Protein AF-C5KDD6-F1 (afdb_monomer)

Foldseek 3Di:
DCPLLLLLLLVVLVCLLVVVQCQQFVPADPVFTADPVLSVVSNCCCVPQLVLNPPVCPCSSLLLNLLSVLLSVLVDPVSLCVQPNPDPDSLVSSLSCCVPPVVVSVSLVPDPPVSVLLSSLLSQQQADLVCLLVVVDDLVSCVSLLVSALCVHRNSSSSSLSSVVSSQQSPCSVVHSRHRHRCTNVNSVSSVLSVVLSSCSNPDDSVVSSLSSVVVVCVVVVHDDDDPVSSVVD

Secondary structure (DSSP, 8-state):
--HHHHHHHHHHHHHHHTT-HHHHHTTS-GGGPPPHHHHHHHHHHIIIII-TT-TT-TTHHHHHHHHHHHHHHHT-HHHHHHHSTT--SHHHHHHHHHHH-GGG-HHHHTS-HHHHHHHHHHHT----HHHHHTT-S-GGGHHHHHHHTGGG-HHHHHHHHHHHHHHHHTTTTTT-SSS-SS--HHHHHHHHHHHHHHHGGGTS-HHHHHHHHHHHHHHHHT----SGGGGGG-

Sequence (234 aa):
MSFRRTMGALLSVFWVCADRYDDFVRNQPPSNRLSRENWSHLQRWVRNVVKLTDPQEPDAVDAMLCFMSIHDLGKMKDFREELAPGYQDHDAGLSYILSRSPEVLPSYCRLPDKYQLLIETSLKVDFNFGQFLQAENLPANIKNVKSLLGNKGDVALAFYLFHIFADMAGIMGAKSLDGSMFMTETMFNNFKKGLTTLQLLTHETMNDTYDSFLKLRAKEQGLAFQTPTDRAII

Solvent-accessible surface area (backbone atoms only — not comparable to full-atom values): 12517 Å² total; per-residue (Å²): 138,55,67,44,24,50,50,21,14,51,50,42,50,50,28,58,75,67,69,34,58,66,57,36,39,65,56,28,58,83,94,44,35,54,44,73,65,60,48,53,51,52,50,49,45,39,44,76,46,42,29,42,71,31,86,92,33,78,59,40,49,56,48,50,51,40,48,59,52,52,56,57,49,27,63,36,63,68,59,26,53,74,67,26,66,89,46,83,52,36,45,61,20,37,51,47,27,58,74,74,52,37,79,85,38,59,73,56,68,72,45,58,68,72,51,48,51,47,49,57,46,49,48,67,41,71,63,62,68,70,42,46,74,68,66,72,50,56,60,72,46,50,48,42,48,29,68,63,18,18,76,71,32,67,44,51,38,34,43,50,52,48,50,52,50,24,52,50,24,2,65,41,13,76,82,40,71,63,25,28,56,47,50,21,32,68,48,44,55,54,49,48,52,51,49,62,32,58,62,37,36,56,81,44,52,63,64,60,29,47,50,53,46,50,46,55,52,18,59,75,72,72,45,76,74,87,52,84,73,39,66,81,80,107

Organism: Perkinsus marinus (strain ATCC 50983 / TXsc) (NCBI:txid423536)

Mean predicted aligned error: 4.25 Å

Structure (mmCIF, N/CA/C/O backbone):
data_AF-C5KDD6-F1
#
_entry.id   AF-C5KDD6-F1
#
loop_
_atom_site.group_PDB
_atom_site.id
_atom_site.type_symbol
_atom_site.label_atom_id
_atom_site.label_alt_id
_atom_site.label_comp_id
_atom_site.label_asym_id
_atom_site.label_entity_id
_atom_site.label_seq_id
_atom_site.pdbx_PDB_ins_code
_atom_site.Cartn_x
_atom_site.Cartn_y
_atom_site.Cartn_z
_atom_site.occupancy
_atom_site.B_iso_or_equiv
_atom_site.auth_seq_id
_atom_site.auth_comp_id
_atom_site.auth_asym_id
_atom_site.auth_atom_id
_atom_site.pdbx_PDB_model_num
ATOM 1 N N . MET A 1 1 ? 14.310 -15.857 3.801 1.00 50.72 1 MET A N 1
ATOM 2 C CA . MET A 1 1 ? 13.221 -15.557 4.764 1.00 50.72 1 MET A CA 1
ATOM 3 C C . MET A 1 1 ? 12.031 -14.804 4.132 1.00 50.72 1 MET A C 1
ATOM 5 O O . MET A 1 1 ? 11.010 -14.711 4.797 1.00 50.72 1 MET A O 1
ATOM 9 N N . SER A 1 2 ? 12.089 -14.318 2.874 1.00 73.69 2 SER A N 1
ATOM 10 C CA . SER A 1 2 ? 11.022 -13.476 2.278 1.00 73.69 2 SER A CA 1
ATOM 11 C C . SER A 1 2 ? 9.930 -14.216 1.484 1.00 73.69 2 SER A C 1
ATOM 13 O O . SER A 1 2 ? 8.785 -13.795 1.553 1.00 73.69 2 SER A O 1
ATOM 15 N N . PHE A 1 3 ? 10.214 -15.349 0.823 1.00 87.94 3 PHE A N 1
ATOM 16 C CA . PHE A 1 3 ? 9.277 -15.969 -0.140 1.00 87.94 3 PHE A CA 1
ATOM 17 C C . PHE A 1 3 ? 7.845 -16.191 0.377 1.00 87.94 3 PHE A C 1
ATOM 19 O O . PHE A 1 3 ? 6.875 -15.823 -0.281 1.00 87.94 3 PHE A O 1
ATOM 26 N N . ARG A 1 4 ? 7.681 -16.779 1.571 1.00 93.56 4 ARG A N 1
ATOM 27 C CA . ARG A 1 4 ? 6.338 -17.028 2.127 1.00 93.56 4 ARG A CA 1
ATOM 28 C C . ARG A 1 4 ? 5.604 -15.738 2.500 1.00 93.56 4 ARG A C 1
ATOM 30 O O . ARG A 1 4 ? 4.382 -15.709 2.433 1.00 93.56 4 ARG A O 1
ATOM 37 N N . ARG A 1 5 ? 6.324 -14.681 2.881 1.00 94.00 5 ARG A N 1
ATOM 38 C CA . ARG A 1 5 ? 5.724 -13.364 3.123 1.00 94.00 5 ARG A CA 1
ATOM 39 C C . ARG A 1 5 ? 5.215 -12.765 1.811 1.00 94.00 5 ARG A C 1
ATOM 41 O O . ARG A 1 5 ? 4.051 -12.380 1.760 1.00 94.00 5 ARG A O 1
ATOM 48 N N . THR A 1 6 ? 6.031 -12.796 0.756 1.00 94.75 6 THR A N 1
ATOM 49 C CA . THR A 1 6 ? 5.643 -12.364 -0.597 1.00 94.75 6 THR A CA 1
ATOM 50 C C . THR A 1 6 ? 4.413 -13.125 -1.081 1.00 94.75 6 THR A C 1
ATOM 52 O O . THR A 1 6 ? 3.431 -12.525 -1.503 1.00 94.75 6 THR A O 1
ATOM 55 N N . MET A 1 7 ? 4.409 -14.454 -0.935 1.00 96.69 7 MET A N 1
ATOM 56 C CA . MET A 1 7 ? 3.268 -15.290 -1.313 1.00 96.69 7 MET A CA 1
ATOM 57 C C . MET A 1 7 ? 2.000 -14.923 -0.532 1.00 96.69 7 MET A C 1
ATOM 59 O O . MET A 1 7 ? 0.926 -14.829 -1.117 1.00 96.69 7 MET A O 1
ATOM 63 N N . GLY A 1 8 ? 2.113 -14.671 0.776 1.00 97.44 8 GLY A N 1
ATOM 64 C CA . GLY A 1 8 ? 0.990 -14.208 1.593 1.00 97.44 8 GLY A CA 1
ATOM 65 C C . GLY A 1 8 ? 0.440 -12.855 1.132 1.00 97.44 8 GLY A C 1
ATOM 66 O O . GLY A 1 8 ? -0.775 -12.652 1.134 1.00 97.44 8 GLY A O 1
ATOM 67 N N . ALA A 1 9 ? 1.309 -11.946 0.690 1.00 97.56 9 ALA A N 1
ATOM 68 C CA . ALA A 1 9 ? 0.898 -10.660 0.145 1.00 97.56 9 ALA A CA 1
ATOM 69 C C . ALA A 1 9 ? 0.209 -10.811 -1.226 1.00 97.56 9 ALA A C 1
ATOM 71 O O . ALA A 1 9 ? -0.879 -10.272 -1.419 1.00 97.56 9 ALA A O 1
ATOM 72 N N . LEU A 1 10 ? 0.756 -11.628 -2.136 1.00 98.12 10 LEU A N 1
ATOM 73 C CA . LEU A 1 10 ? 0.134 -11.943 -3.433 1.00 98.12 10 LEU A CA 1
ATOM 74 C C . LEU A 1 10 ? -1.239 -12.617 -3.270 1.00 98.12 10 LEU A C 1
ATOM 76 O O . LEU A 1 10 ? -2.204 -12.235 -3.932 1.00 98.12 10 LEU A O 1
ATOM 80 N N . LEU A 1 11 ? -1.362 -13.573 -2.342 1.00 98.25 11 LEU A N 1
ATOM 81 C CA . LEU A 1 11 ? -2.646 -14.186 -1.989 1.00 98.25 11 LEU A CA 1
ATOM 82 C C . LEU A 1 11 ? -3.629 -13.158 -1.418 1.00 98.25 11 LEU A C 1
ATOM 84 O O . LEU A 1 11 ? -4.817 -13.217 -1.726 1.00 98.25 11 LEU A O 1
ATOM 88 N N . SER A 1 12 ? -3.143 -12.186 -0.642 1.00 98.38 12 SER A N 1
ATOM 89 C CA . SER A 1 12 ? -3.974 -11.097 -0.121 1.00 98.38 12 SER A CA 1
ATOM 90 C C . SER A 1 12 ? -4.526 -10.215 -1.241 1.00 98.38 12 SER A C 1
ATOM 92 O O . SER A 1 12 ? -5.712 -9.890 -1.210 1.00 98.38 12 SER A O 1
ATOM 94 N N . VAL A 1 13 ? -3.723 -9.898 -2.267 1.00 98.50 13 VAL A N 1
ATOM 95 C CA . VAL A 1 13 ? -4.214 -9.221 -3.482 1.00 98.50 13 VAL A CA 1
ATOM 96 C C . VAL A 1 13 ? -5.311 -10.057 -4.143 1.00 98.50 13 VAL A C 1
ATOM 98 O O . VAL A 1 13 ? -6.390 -9.538 -4.420 1.00 98.50 13 VAL A O 1
ATOM 101 N N . PHE A 1 14 ? -5.079 -11.360 -4.333 1.00 98.38 14 PHE A N 1
ATOM 102 C CA . PHE A 1 14 ? -6.062 -12.263 -4.935 1.00 98.38 14 PHE A CA 1
ATOM 103 C C . PHE A 1 14 ? -7.381 -12.309 -4.154 1.00 98.38 14 PHE A C 1
ATOM 105 O O . PHE A 1 14 ? -8.442 -12.098 -4.740 1.00 98.38 14 PHE A O 1
ATOM 112 N N . TRP A 1 15 ? -7.344 -12.554 -2.840 1.00 98.62 15 TRP A N 1
ATOM 113 C CA . TRP A 1 15 ? -8.559 -12.651 -2.029 1.00 98.62 15 TRP A CA 1
ATOM 114 C C . TRP A 1 15 ? -9.351 -11.348 -2.021 1.00 98.62 15 TRP A C 1
ATOM 116 O O . TRP A 1 15 ? -10.577 -11.382 -2.069 1.00 98.62 15 TRP A O 1
ATOM 126 N N . VAL A 1 16 ? -8.671 -10.200 -1.993 1.00 98.50 16 VAL A N 1
ATOM 127 C CA . VAL A 1 16 ? -9.338 -8.898 -2.042 1.00 98.50 16 VAL A CA 1
ATOM 128 C C . VAL A 1 16 ? -9.948 -8.646 -3.417 1.00 98.50 16 VAL A C 1
ATOM 130 O O . VAL A 1 16 ? -11.135 -8.340 -3.493 1.00 98.50 16 VAL A O 1
ATOM 133 N N . CYS A 1 17 ? -9.204 -8.828 -4.508 1.00 97.88 17 CYS A N 1
ATOM 134 C CA . CYS A 1 17 ? -9.729 -8.597 -5.856 1.00 97.88 17 CYS A CA 1
ATOM 135 C C . CYS A 1 17 ? -10.864 -9.565 -6.232 1.00 97.88 17 CYS A C 1
ATOM 137 O O . CYS A 1 17 ? -11.773 -9.181 -6.962 1.00 97.88 17 CYS A O 1
ATOM 139 N N . ALA A 1 18 ? -10.844 -10.795 -5.711 1.00 97.75 18 ALA A N 1
ATOM 140 C CA . ALA A 1 18 ? -11.881 -11.801 -5.941 1.00 97.75 18 ALA A CA 1
ATOM 141 C C . ALA A 1 18 ? -13.016 -11.785 -4.894 1.00 97.75 18 ALA A C 1
ATOM 143 O O . ALA A 1 18 ? -13.854 -12.683 -4.902 1.00 97.75 18 ALA A O 1
ATOM 144 N N . ASP A 1 19 ? -13.035 -10.804 -3.982 1.00 98.25 19 ASP A N 1
ATOM 145 C CA . ASP A 1 19 ? -14.036 -10.668 -2.909 1.00 98.25 19 ASP A CA 1
ATOM 146 C C . ASP A 1 19 ? -14.182 -11.928 -2.021 1.00 98.25 19 ASP A C 1
ATOM 148 O O . ASP A 1 19 ? -15.252 -12.275 -1.521 1.00 98.25 19 ASP A O 1
ATOM 152 N N . ARG A 1 20 ? -13.071 -12.644 -1.809 1.00 98.56 20 ARG A N 1
ATOM 153 C CA . ARG A 1 20 ? -13.001 -13.895 -1.041 1.00 98.56 20 ARG A CA 1
AT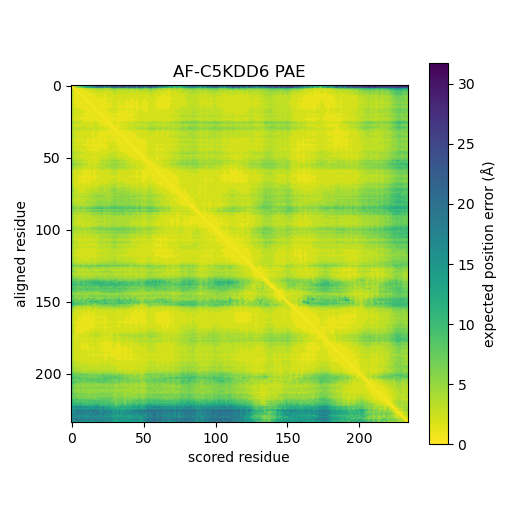OM 154 C C . ARG A 1 20 ? -12.757 -13.629 0.441 1.00 98.56 20 ARG A C 1
ATOM 156 O O . ARG A 1 20 ? -11.714 -13.983 0.991 1.00 98.56 20 ARG A O 1
ATOM 163 N N . TYR A 1 21 ? -13.738 -13.006 1.091 1.00 98.75 21 TYR A N 1
ATOM 164 C CA . TYR A 1 21 ? -13.680 -12.674 2.519 1.00 98.75 21 TYR A CA 1
ATOM 165 C C . TYR A 1 21 ? -13.347 -13.886 3.398 1.00 98.75 21 TYR A C 1
ATOM 167 O O . TYR A 1 21 ? -12.430 -13.813 4.213 1.00 98.75 21 TYR A O 1
ATOM 175 N N . ASP A 1 22 ? -14.067 -15.000 3.228 1.00 98.62 22 ASP A N 1
ATOM 176 C CA . ASP A 1 22 ? -13.926 -16.158 4.117 1.00 98.62 22 ASP A CA 1
ATOM 177 C C . ASP A 1 22 ? -12.516 -16.767 4.025 1.00 98.62 22 ASP A C 1
ATOM 179 O O . ASP A 1 22 ? -11.941 -17.134 5.048 1.00 98.62 22 ASP A O 1
ATOM 183 N N . ASP A 1 23 ? -11.906 -16.777 2.834 1.00 98.62 23 ASP A N 1
ATOM 184 C CA . ASP A 1 23 ? -10.520 -17.216 2.656 1.00 98.62 23 ASP A CA 1
ATOM 185 C C . ASP A 1 23 ? -9.512 -16.239 3.260 1.00 98.62 23 ASP A C 1
ATOM 187 O O . ASP A 1 23 ? -8.542 -16.673 3.878 1.00 98.62 23 ASP A O 1
ATOM 191 N N . PHE A 1 24 ? -9.752 -14.930 3.142 1.00 98.75 24 PHE A N 1
ATOM 192 C CA . PHE A 1 24 ? -8.886 -13.909 3.730 1.00 98.75 24 PHE A CA 1
ATOM 193 C C . PHE A 1 24 ? -8.813 -14.036 5.260 1.00 98.75 24 PHE A C 1
ATOM 195 O O . PHE A 1 24 ? -7.741 -13.878 5.845 1.00 98.75 24 PHE A O 1
ATOM 202 N N . VAL A 1 25 ? -9.935 -14.351 5.917 1.00 98.56 25 VAL A N 1
ATOM 203 C CA . VAL A 1 25 ? -10.051 -14.320 7.386 1.00 98.56 25 VAL A CA 1
ATOM 204 C C . VAL A 1 25 ? -9.958 -15.684 8.077 1.00 98.56 25 VAL A C 1
ATOM 206 O O . VAL A 1 25 ? -9.974 -15.736 9.310 1.00 98.56 25 VAL A O 1
ATOM 209 N N . ARG A 1 26 ? -9.887 -16.794 7.331 1.00 97.19 26 ARG A N 1
ATOM 210 C CA . ARG A 1 26 ? -10.078 -18.155 7.879 1.00 97.19 26 ARG A CA 1
ATOM 211 C C . ARG A 1 26 ? -9.171 -18.529 9.049 1.00 97.19 26 ARG A C 1
ATOM 213 O O . ARG A 1 26 ? -9.609 -19.256 9.935 1.00 97.19 26 ARG A O 1
ATOM 220 N N . ASN A 1 27 ? -7.953 -17.995 9.092 1.00 96.38 27 ASN A N 1
ATOM 221 C CA . ASN A 1 27 ? -6.982 -18.260 10.157 1.00 96.38 27 ASN A CA 1
ATOM 222 C C . ASN A 1 27 ? -6.755 -17.053 11.085 1.00 96.38 27 ASN A C 1
ATOM 224 O O . ASN A 1 27 ? -5.737 -16.952 11.770 1.00 96.38 27 ASN A O 1
ATOM 228 N N . GLN A 1 28 ? -7.695 -16.106 11.097 1.00 98.00 28 GLN A N 1
ATOM 229 C CA . GLN A 1 28 ? -7.728 -15.032 12.082 1.00 98.00 28 GLN A CA 1
ATOM 230 C C . GLN A 1 28 ? -8.495 -15.483 13.336 1.00 98.00 28 GLN A C 1
ATOM 232 O O . GLN A 1 28 ? -9.520 -16.174 13.218 1.00 98.00 28 GLN A O 1
ATOM 237 N N . PRO A 1 29 ? -8.054 -15.070 14.539 1.00 97.12 29 PRO A N 1
ATOM 238 C CA . PRO A 1 29 ? -8.745 -15.396 15.783 1.00 97.12 29 PRO A CA 1
ATOM 239 C C . PRO A 1 29 ? -10.181 -14.845 15.756 1.00 97.12 29 PRO A C 1
ATOM 241 O O . PRO A 1 29 ? -10.350 -13.664 15.455 1.00 97.12 29 PRO A O 1
ATOM 244 N N . PRO A 1 30 ? -11.218 -15.639 16.099 1.00 97.38 30 PRO A N 1
ATOM 245 C CA . PRO A 1 30 ? -12.614 -15.198 16.014 1.00 97.38 30 PRO A CA 1
ATOM 246 C C . PRO A 1 30 ? -12.914 -13.885 16.751 1.00 97.38 30 PRO A C 1
ATOM 248 O O . PRO A 1 30 ? -13.699 -13.083 16.261 1.00 97.38 30 PRO A O 1
ATOM 251 N N . SER A 1 31 ? -12.255 -13.639 17.888 1.00 97.62 31 SER A N 1
ATOM 252 C CA . SER A 1 31 ? -12.429 -12.431 18.707 1.00 97.62 31 SER A CA 1
ATOM 253 C C . SER A 1 31 ? -11.851 -11.148 18.098 1.00 97.62 31 SER A C 1
ATOM 255 O O . SER A 1 31 ? -12.190 -10.063 18.555 1.00 97.62 31 SER A O 1
ATOM 257 N N . ASN A 1 32 ? -10.976 -11.251 17.095 1.00 98.19 32 ASN A N 1
ATOM 258 C CA . ASN A 1 32 ? -10.342 -10.110 16.424 1.00 98.19 32 ASN A CA 1
ATOM 259 C C . ASN A 1 32 ? -10.373 -10.283 14.896 1.00 98.19 32 ASN A C 1
ATOM 261 O O . ASN A 1 32 ? -9.546 -9.737 14.170 1.00 98.19 32 ASN A O 1
ATOM 265 N N . ARG A 1 33 ? -11.288 -11.108 14.389 1.00 98.56 33 ARG A N 1
ATOM 266 C CA . ARG A 1 33 ? -11.429 -11.369 12.961 1.00 98.56 33 ARG A CA 1
ATOM 267 C C . ARG A 1 33 ? -11.924 -10.108 12.264 1.00 98.56 33 ARG A C 1
ATOM 269 O O . ARG A 1 33 ? -12.874 -9.500 12.749 1.00 98.56 33 ARG A O 1
ATOM 276 N N . LEU A 1 34 ? -11.314 -9.758 11.131 1.00 98.75 34 LEU A N 1
ATOM 277 C CA . LEU A 1 34 ? -11.763 -8.649 10.295 1.00 98.75 34 LEU A CA 1
ATOM 278 C C . LEU A 1 34 ? -13.258 -8.795 10.011 1.00 98.75 34 LEU A C 1
ATOM 280 O O . LEU A 1 34 ? -13.696 -9.830 9.523 1.00 98.75 34 LEU A O 1
ATOM 284 N N . SER A 1 35 ? -14.030 -7.770 10.334 1.00 98.62 35 SER A N 1
ATOM 285 C CA . SER A 1 35 ? -15.478 -7.762 10.185 1.00 98.62 35 SER A CA 1
ATOM 286 C C . SER A 1 35 ? -15.901 -7.635 8.719 1.00 98.62 35 SER A C 1
ATOM 288 O O . SER A 1 35 ? -15.197 -7.063 7.882 1.00 98.62 35 SER A O 1
ATOM 290 N N . ARG A 1 36 ? -17.115 -8.106 8.399 1.00 98.56 36 ARG A N 1
ATOM 291 C CA . ARG A 1 36 ? -17.714 -7.921 7.062 1.00 98.56 36 ARG A CA 1
ATOM 292 C C . ARG A 1 36 ? -17.931 -6.447 6.712 1.00 98.56 36 ARG A C 1
ATOM 294 O O . ARG A 1 36 ? -17.879 -6.085 5.538 1.00 98.56 36 ARG A O 1
ATOM 301 N N . GLU A 1 37 ? -18.154 -5.596 7.711 1.00 98.56 37 GLU A N 1
ATOM 302 C CA . GLU A 1 37 ? -18.275 -4.150 7.521 1.00 98.56 37 GLU A CA 1
ATOM 303 C C . GLU A 1 37 ? -16.953 -3.559 7.021 1.00 98.56 37 GLU A C 1
ATOM 305 O O . GLU A 1 37 ? -16.911 -2.932 5.960 1.00 98.56 37 GLU A O 1
ATOM 310 N N . ASN A 1 38 ? -15.852 -3.819 7.728 1.00 98.44 38 ASN A N 1
ATOM 311 C CA . ASN A 1 38 ? -14.541 -3.335 7.314 1.00 98.44 38 ASN A CA 1
ATOM 312 C C . ASN A 1 38 ? -14.048 -3.989 6.017 1.00 98.44 38 ASN A C 1
ATOM 314 O O . ASN A 1 38 ? -13.448 -3.305 5.186 1.00 98.44 38 ASN A O 1
ATOM 318 N N . TRP A 1 39 ? -14.398 -5.251 5.766 1.00 98.62 39 TRP A N 1
ATOM 319 C CA . TRP A 1 39 ? -14.206 -5.860 4.450 1.00 98.62 39 TRP A CA 1
ATOM 320 C C . TRP A 1 39 ? -14.955 -5.104 3.346 1.00 98.62 39 TRP A C 1
ATOM 322 O O . TRP A 1 39 ? -14.381 -4.787 2.309 1.00 98.62 39 TRP A O 1
ATOM 332 N N . SER A 1 40 ? -16.213 -4.726 3.578 1.00 98.50 40 SER A N 1
ATOM 333 C CA . SER A 1 40 ? -17.001 -3.944 2.615 1.00 98.50 40 SER A CA 1
ATOM 334 C C . SER A 1 40 ? -16.417 -2.543 2.387 1.00 98.50 40 SER A C 1
ATOM 336 O O . SER A 1 40 ? -16.520 -1.988 1.291 1.00 98.50 40 SER A O 1
ATOM 338 N N . HIS A 1 41 ? -15.786 -1.943 3.401 1.00 98.00 41 HIS A N 1
ATOM 339 C CA . HIS A 1 41 ? -14.999 -0.718 3.230 1.00 98.00 41 HIS A CA 1
ATOM 340 C C . HIS A 1 41 ? -13.769 -0.943 2.345 1.00 98.00 41 HIS A C 1
ATOM 342 O O . HIS A 1 41 ? -13.557 -0.164 1.416 1.00 98.00 41 HIS A O 1
ATOM 348 N N . LEU A 1 42 ? -13.001 -2.007 2.596 1.00 98.31 42 LEU A N 1
ATOM 349 C CA . LEU A 1 42 ? -11.846 -2.389 1.783 1.00 98.31 42 LEU A CA 1
ATOM 350 C C . LEU A 1 42 ? -12.248 -2.626 0.320 1.00 98.31 42 LEU A C 1
ATOM 352 O O . LEU A 1 42 ? -11.649 -2.039 -0.575 1.00 98.31 42 LEU A O 1
ATOM 356 N N . GLN A 1 43 ? -13.312 -3.395 0.077 1.00 98.25 43 GLN A N 1
ATOM 357 C CA . GLN A 1 43 ? -13.841 -3.657 -1.266 1.00 98.25 43 GLN A CA 1
ATOM 358 C C . GLN A 1 43 ? -14.204 -2.367 -2.006 1.00 98.25 43 GLN A C 1
ATOM 360 O O . GLN A 1 43 ? -13.819 -2.182 -3.161 1.00 98.25 43 GLN A O 1
ATOM 365 N N . ARG A 1 44 ? -14.910 -1.441 -1.341 1.00 97.50 44 ARG A N 1
ATOM 366 C CA . ARG A 1 44 ? -15.257 -0.141 -1.934 1.00 97.50 44 ARG A CA 1
ATOM 367 C C . ARG A 1 44 ? -14.022 0.690 -2.253 1.00 97.50 44 ARG A C 1
ATOM 369 O O . ARG A 1 44 ? -13.966 1.280 -3.325 1.00 97.50 44 ARG A O 1
ATOM 376 N N . TRP A 1 45 ? -13.045 0.739 -1.351 1.00 97.25 45 TRP A N 1
ATOM 377 C CA . TRP A 1 45 ? -11.806 1.477 -1.584 1.00 97.25 45 TRP A CA 1
ATOM 378 C C . TRP A 1 45 ? -11.029 0.911 -2.781 1.00 97.25 45 TRP A C 1
ATOM 380 O O . TRP A 1 45 ? -10.647 1.660 -3.680 1.00 97.25 45 TRP A O 1
ATOM 390 N N . VAL A 1 46 ? -10.887 -0.413 -2.853 1.00 97.12 46 VAL A N 1
ATOM 391 C CA . VAL A 1 46 ? -10.178 -1.104 -3.939 1.00 97.12 46 VAL A CA 1
ATOM 392 C C . VAL A 1 46 ? -10.862 -0.913 -5.291 1.00 97.12 46 VAL A C 1
ATOM 394 O O . VAL A 1 46 ? -10.188 -0.615 -6.275 1.00 97.12 46 VAL A O 1
ATOM 397 N N . ARG A 1 47 ? -12.192 -1.035 -5.344 1.00 95.69 47 ARG A N 1
ATOM 398 C CA . ARG A 1 47 ? -12.975 -0.848 -6.577 1.00 95.69 47 ARG A CA 1
ATOM 399 C C . ARG A 1 47 ? -12.999 0.609 -7.032 1.00 95.69 47 ARG A C 1
ATOM 401 O O . ARG A 1 47 ? -12.766 0.894 -8.200 1.00 95.69 47 ARG A O 1
ATOM 408 N N . ASN A 1 48 ? -13.275 1.535 -6.115 1.00 95.00 48 ASN A N 1
ATOM 409 C CA . ASN A 1 48 ? -13.636 2.904 -6.486 1.00 95.00 48 ASN A CA 1
ATOM 410 C C . ASN A 1 48 ? -12.449 3.867 -6.506 1.00 95.00 48 ASN A C 1
ATOM 412 O O . ASN A 1 48 ? -12.515 4.859 -7.226 1.00 95.00 48 ASN A O 1
ATOM 416 N N . VAL A 1 49 ? -11.392 3.592 -5.735 1.00 94.62 49 VAL A N 1
ATOM 417 C CA . VAL A 1 49 ? -10.248 4.505 -5.579 1.00 94.62 49 VAL A CA 1
ATOM 418 C C . VAL A 1 49 ? -8.969 3.893 -6.138 1.00 94.62 49 VAL A C 1
ATOM 420 O O . VAL A 1 49 ? -8.319 4.518 -6.966 1.00 94.62 49 VAL A O 1
ATOM 423 N N . VAL A 1 50 ? -8.623 2.663 -5.734 1.00 96.19 50 VAL A N 1
ATOM 424 C CA . VAL A 1 50 ? -7.417 1.981 -6.252 1.00 96.19 50 VAL A CA 1
ATOM 425 C C . VAL A 1 50 ? -7.615 1.528 -7.704 1.00 96.19 50 VAL A C 1
ATOM 427 O O . VAL A 1 50 ? -6.650 1.428 -8.453 1.00 96.19 50 VAL A O 1
ATOM 430 N N . LYS A 1 51 ? -8.869 1.272 -8.103 1.00 96.25 51 LYS A N 1
ATOM 431 C CA . LYS A 1 51 ? -9.275 0.834 -9.447 1.00 96.25 51 LYS A CA 1
ATOM 432 C C . LYS A 1 51 ? -8.751 -0.541 -9.871 1.00 96.25 51 LYS A C 1
ATOM 434 O O . LYS A 1 51 ? -8.753 -0.853 -11.053 1.00 96.25 51 LYS A O 1
ATOM 439 N N . LEU A 1 52 ? -8.379 -1.410 -8.923 1.00 95.56 52 LEU A N 1
ATOM 440 C CA . LEU A 1 52 ? -7.820 -2.732 -9.260 1.00 95.56 52 LEU A CA 1
ATOM 441 C C . LEU A 1 52 ? -8.792 -3.644 -10.008 1.00 95.56 52 LEU A C 1
ATOM 443 O O . LEU A 1 52 ? -8.366 -4.501 -10.762 1.00 95.56 52 LEU A O 1
ATOM 447 N N . THR A 1 53 ? -10.090 -3.500 -9.766 1.00 93.88 53 THR A N 1
ATOM 448 C CA . THR A 1 53 ? -11.139 -4.343 -10.366 1.00 93.88 53 THR A CA 1
ATOM 449 C C . THR A 1 53 ? -12.058 -3.534 -11.280 1.00 93.88 53 THR A C 1
ATOM 451 O O . THR A 1 53 ? -13.167 -3.967 -11.591 1.00 93.88 53 THR A O 1
ATOM 454 N N . ASP A 1 54 ? -11.612 -2.345 -11.693 1.00 94.69 54 ASP A N 1
ATOM 455 C CA . ASP A 1 54 ? -12.328 -1.516 -12.656 1.00 94.69 54 ASP A CA 1
ATOM 456 C C . ASP A 1 54 ? -12.153 -2.119 -14.065 1.00 94.69 54 ASP A C 1
ATOM 458 O O . ASP A 1 54 ? -11.017 -2.303 -14.503 1.00 94.69 54 ASP A O 1
ATOM 462 N N . PRO A 1 55 ? -13.235 -2.433 -14.803 1.00 92.94 55 PRO A N 1
ATOM 463 C CA . PRO A 1 55 ? -13.130 -2.979 -16.157 1.00 92.94 55 PRO A CA 1
ATOM 464 C C . PRO A 1 55 ? -12.393 -2.070 -17.151 1.00 92.94 55 PRO A C 1
ATOM 466 O O . PRO A 1 55 ? -11.938 -2.551 -18.186 1.00 92.94 55 PRO A O 1
ATOM 469 N N . GLN A 1 56 ? -12.287 -0.767 -16.864 1.00 94.06 56 GLN A N 1
ATOM 470 C CA . GLN A 1 56 ? -11.518 0.182 -17.678 1.00 94.06 56 GLN A CA 1
ATOM 471 C C . GLN A 1 56 ? -10.008 0.122 -17.398 1.00 94.06 56 GLN A C 1
ATOM 473 O O . GLN A 1 56 ? -9.217 0.690 -18.147 1.00 94.06 56 GLN A O 1
ATOM 478 N N . GLU A 1 57 ? -9.600 -0.593 -16.350 1.00 95.06 57 GLU A N 1
ATOM 479 C CA . GLU A 1 57 ? -8.222 -0.722 -15.880 1.00 95.06 57 GLU A CA 1
ATOM 480 C C . GLU A 1 57 ? -7.799 -2.211 -15.822 1.00 95.06 57 GLU A C 1
ATOM 482 O O . GLU A 1 57 ? -7.436 -2.717 -14.758 1.00 95.06 57 GLU A O 1
ATOM 487 N N . PRO A 1 58 ? -7.841 -2.951 -16.950 1.00 94.94 58 PRO A N 1
ATOM 488 C CA . PRO A 1 58 ? -7.669 -4.409 -16.959 1.00 94.94 58 PRO A CA 1
ATOM 489 C C . PRO A 1 58 ? -6.291 -4.882 -16.472 1.00 94.94 58 PRO A C 1
ATOM 491 O O . PRO A 1 58 ? -6.183 -5.982 -15.931 1.00 94.94 58 PRO A O 1
ATOM 494 N N . ASP A 1 59 ? -5.248 -4.058 -16.609 1.00 97.12 59 ASP A N 1
ATOM 495 C CA . ASP A 1 59 ? -3.889 -4.407 -16.180 1.00 97.12 59 ASP A CA 1
ATOM 496 C C . ASP A 1 59 ? -3.594 -4.014 -14.718 1.00 97.12 59 ASP A C 1
ATOM 498 O O . ASP A 1 59 ? -2.489 -4.241 -14.234 1.00 97.12 59 ASP A O 1
ATOM 502 N N . ALA A 1 60 ? -4.553 -3.442 -13.977 1.00 97.38 60 ALA A N 1
ATOM 503 C CA . ALA A 1 60 ? -4.309 -2.925 -12.627 1.00 97.38 60 ALA A CA 1
ATOM 504 C C . ALA A 1 60 ? -3.931 -4.017 -11.616 1.00 97.38 60 ALA A C 1
ATOM 506 O O . ALA A 1 60 ? -2.985 -3.850 -10.840 1.00 97.38 60 ALA A O 1
ATOM 507 N N . VAL A 1 61 ? -4.650 -5.148 -11.622 1.00 97.88 61 VAL A N 1
ATOM 508 C CA . VAL A 1 61 ? -4.314 -6.304 -10.767 1.00 97.88 61 VAL A CA 1
ATOM 509 C C . VAL A 1 61 ? -2.931 -6.828 -11.116 1.00 97.88 61 VAL A C 1
ATOM 511 O O . VAL A 1 61 ? -2.133 -7.122 -10.231 1.00 97.88 61 VAL A O 1
ATOM 514 N N . ASP A 1 62 ? -2.650 -6.931 -12.407 1.00 97.62 62 ASP A N 1
ATOM 515 C CA . ASP A 1 62 ? -1.400 -7.468 -12.907 1.00 97.62 62 ASP A CA 1
ATOM 516 C C . ASP A 1 62 ? -0.202 -6.576 -12.548 1.00 97.62 62 ASP A C 1
ATOM 518 O O . ASP A 1 62 ? 0.801 -7.055 -12.017 1.00 97.62 62 ASP A O 1
ATOM 522 N N . ALA A 1 63 ? -0.355 -5.261 -12.704 1.00 98.19 63 ALA A N 1
ATOM 523 C CA . ALA A 1 63 ? 0.601 -4.270 -12.237 1.00 98.19 63 ALA A CA 1
ATOM 524 C C . ALA A 1 63 ? 0.844 -4.369 -10.726 1.00 98.19 63 ALA A C 1
ATOM 526 O O . ALA A 1 63 ? 1.992 -4.311 -10.290 1.00 98.19 63 ALA A O 1
ATOM 527 N N . MET A 1 64 ? -0.208 -4.561 -9.922 1.00 98.44 64 MET A N 1
ATOM 528 C CA . MET A 1 64 ? -0.078 -4.731 -8.473 1.00 98.44 64 MET A CA 1
ATOM 529 C C . MET A 1 64 ? 0.672 -6.022 -8.116 1.00 98.44 64 MET A C 1
ATOM 531 O O . MET A 1 64 ? 1.602 -5.988 -7.315 1.00 98.44 64 MET A O 1
ATOM 535 N N . LEU A 1 65 ? 0.332 -7.158 -8.733 1.00 98.06 65 LEU A N 1
ATOM 536 C CA . LEU A 1 65 ? 1.035 -8.431 -8.516 1.00 98.06 65 LEU A CA 1
ATOM 537 C C . LEU A 1 65 ? 2.503 -8.356 -8.958 1.00 98.06 65 LEU A C 1
ATOM 539 O O . LEU A 1 65 ? 3.388 -8.873 -8.267 1.00 98.06 65 LEU A O 1
ATOM 543 N N . CYS A 1 66 ? 2.770 -7.689 -10.084 1.00 97.88 66 CYS A N 1
ATOM 544 C CA . CYS A 1 66 ? 4.122 -7.415 -10.549 1.00 97.88 66 CYS A CA 1
ATOM 545 C C . CYS A 1 66 ? 4.877 -6.567 -9.525 1.00 97.88 66 CYS A C 1
ATOM 547 O O . CYS A 1 66 ? 5.968 -6.959 -9.118 1.00 97.88 66 CYS A O 1
ATOM 549 N N . PHE A 1 67 ? 4.285 -5.461 -9.062 1.00 97.81 67 PHE A N 1
ATOM 550 C CA . PHE A 1 67 ? 4.904 -4.565 -8.089 1.00 97.81 67 PHE A CA 1
ATOM 551 C C . PHE A 1 67 ? 5.274 -5.296 -6.795 1.00 97.81 67 PHE A C 1
ATOM 553 O O . PHE A 1 67 ? 6.434 -5.259 -6.390 1.00 97.81 67 PHE A O 1
ATOM 560 N N . MET A 1 68 ? 4.330 -6.047 -6.216 1.00 96.56 68 MET A N 1
ATOM 561 C CA . MET A 1 68 ? 4.565 -6.874 -5.026 1.00 96.56 68 MET A CA 1
ATOM 562 C C . MET A 1 68 ? 5.753 -7.830 -5.210 1.00 96.56 68 MET A C 1
ATOM 564 O O . MET A 1 68 ? 6.586 -7.986 -4.319 1.00 96.56 68 MET A O 1
ATOM 568 N N . SER A 1 69 ? 5.838 -8.474 -6.378 1.00 95.44 69 SER A N 1
ATOM 569 C CA . SER A 1 69 ? 6.867 -9.478 -6.660 1.00 95.44 69 SER A CA 1
ATOM 570 C C . SER A 1 69 ? 8.253 -8.855 -6.834 1.00 95.44 69 SER A C 1
ATOM 572 O O . SER A 1 69 ? 9.221 -9.334 -6.242 1.00 95.44 69 SER A O 1
ATOM 574 N N . ILE A 1 70 ? 8.364 -7.788 -7.631 1.00 95.31 70 ILE A N 1
ATOM 575 C CA . ILE A 1 70 ? 9.662 -7.162 -7.925 1.00 95.31 70 ILE A CA 1
ATOM 576 C C . ILE A 1 70 ? 10.194 -6.354 -6.738 1.00 95.31 70 ILE A C 1
ATOM 578 O O . ILE A 1 70 ? 11.403 -6.337 -6.524 1.00 95.31 70 ILE A O 1
ATOM 582 N N . HIS A 1 71 ? 9.317 -5.746 -5.930 1.00 94.56 71 HIS A N 1
ATOM 583 C CA . HIS A 1 71 ? 9.702 -5.045 -4.703 1.00 94.56 71 HIS A CA 1
ATOM 584 C C . HIS A 1 71 ? 10.399 -5.992 -3.714 1.00 94.56 71 HIS A C 1
ATOM 586 O O . HIS A 1 71 ? 11.480 -5.692 -3.205 1.00 94.56 71 HIS A O 1
ATOM 592 N N . ASP A 1 72 ? 9.851 -7.194 -3.509 1.00 92.31 72 ASP A N 1
ATOM 593 C CA . ASP A 1 72 ? 10.482 -8.203 -2.655 1.00 92.31 72 ASP A CA 1
ATOM 594 C C . ASP A 1 72 ? 11.729 -8.845 -3.285 1.00 92.31 72 ASP A C 1
ATOM 596 O O . ASP A 1 72 ? 12.657 -9.210 -2.558 1.00 92.31 72 ASP A O 1
ATOM 600 N N . LEU A 1 73 ? 11.797 -8.942 -4.617 1.00 91.88 73 LEU A N 1
ATOM 601 C CA . LEU A 1 73 ? 13.016 -9.341 -5.327 1.00 91.88 73 LEU A CA 1
ATOM 602 C C . LEU A 1 73 ? 14.144 -8.321 -5.108 1.00 91.88 73 LEU A C 1
ATOM 604 O O . LEU A 1 73 ? 15.272 -8.716 -4.823 1.00 91.88 73 LEU A O 1
ATOM 608 N N . GLY A 1 74 ? 13.834 -7.021 -5.112 1.00 92.06 74 GLY A N 1
ATOM 609 C CA . GLY A 1 74 ? 14.772 -5.950 -4.760 1.00 92.06 74 GLY A CA 1
ATOM 610 C C . GLY A 1 74 ? 15.365 -6.094 -3.354 1.00 92.06 74 GLY A C 1
ATOM 611 O O . GLY A 1 74 ? 16.488 -5.667 -3.102 1.00 92.06 74 GLY A O 1
ATOM 612 N N . LYS A 1 75 ? 14.687 -6.775 -2.422 1.00 91.44 75 LYS A N 1
ATOM 613 C CA . LYS A 1 75 ? 15.234 -7.054 -1.080 1.00 91.44 75 LYS A CA 1
ATOM 614 C C . LYS A 1 75 ? 16.297 -8.157 -1.090 1.00 91.44 75 LYS A C 1
ATOM 616 O O . LYS A 1 75 ? 17.078 -8.245 -0.138 1.00 91.44 75 LYS A O 1
ATOM 621 N N . MET A 1 76 ? 16.365 -8.987 -2.134 1.00 92.06 76 MET A N 1
ATOM 622 C CA . MET A 1 76 ? 17.378 -10.036 -2.260 1.00 92.06 76 MET A CA 1
ATOM 623 C C . MET A 1 76 ? 18.755 -9.413 -2.487 1.00 92.06 76 MET A C 1
ATOM 625 O O . MET A 1 76 ? 18.982 -8.693 -3.455 1.00 92.06 76 MET A O 1
ATOM 629 N N . LYS A 1 77 ? 19.676 -9.691 -1.560 1.00 91.81 77 LYS A N 1
ATOM 630 C CA . LYS A 1 77 ? 21.029 -9.132 -1.578 1.00 91.81 77 LYS A CA 1
ATOM 631 C C . LYS A 1 77 ? 21.773 -9.513 -2.860 1.00 91.81 77 LYS A C 1
ATOM 633 O O . LYS A 1 77 ? 22.232 -8.617 -3.550 1.00 91.81 77 LYS A O 1
ATOM 638 N N . ASP A 1 78 ? 21.805 -10.800 -3.197 1.00 92.94 78 ASP A N 1
ATOM 639 C CA . ASP A 1 78 ? 22.540 -11.307 -4.364 1.00 92.94 78 ASP A CA 1
ATOM 640 C C . ASP A 1 78 ? 22.034 -10.675 -5.673 1.00 92.94 78 ASP A C 1
ATOM 642 O O . ASP A 1 78 ? 22.827 -10.225 -6.491 1.00 92.94 78 ASP A O 1
ATOM 646 N N . PHE A 1 79 ? 20.709 -10.532 -5.816 1.00 93.31 79 PHE A N 1
ATOM 647 C CA . PHE A 1 79 ? 20.084 -9.861 -6.962 1.00 93.31 79 PHE A CA 1
ATOM 648 C C . PHE A 1 79 ? 20.542 -8.400 -7.099 1.00 93.31 79 PHE A C 1
ATOM 650 O O . PHE A 1 79 ? 20.871 -7.941 -8.192 1.00 93.31 79 PHE A O 1
ATOM 657 N N . ARG A 1 80 ? 20.604 -7.662 -5.983 1.00 94.31 80 ARG A N 1
ATOM 658 C CA . ARG A 1 80 ? 21.109 -6.283 -5.981 1.00 94.31 80 ARG A CA 1
ATOM 659 C C . ARG A 1 80 ? 22.611 -6.200 -6.196 1.00 94.31 80 ARG A C 1
ATOM 661 O O . ARG A 1 80 ? 23.052 -5.292 -6.883 1.00 94.31 80 ARG A O 1
ATOM 668 N N . GLU A 1 81 ? 23.401 -7.097 -5.621 1.00 94.38 81 GLU A N 1
ATOM 669 C CA . GLU A 1 81 ? 24.855 -7.085 -5.812 1.00 94.38 81 GLU A CA 1
ATOM 670 C C . GLU A 1 81 ? 25.237 -7.352 -7.271 1.00 94.38 81 GLU A C 1
ATOM 672 O O . GLU A 1 81 ? 26.187 -6.746 -7.762 1.00 94.38 81 GLU A O 1
ATOM 677 N N . GLU A 1 82 ? 24.471 -8.189 -7.974 1.00 95.62 82 GLU A N 1
ATOM 678 C CA . GLU A 1 82 ? 24.681 -8.480 -9.392 1.00 95.62 82 GLU A CA 1
ATOM 679 C C . GLU A 1 82 ? 24.270 -7.313 -10.308 1.00 95.62 82 GLU A C 1
ATOM 681 O O . GLU A 1 82 ? 25.017 -6.953 -11.217 1.00 95.62 82 GLU A O 1
ATOM 686 N N . LEU A 1 83 ? 23.105 -6.697 -10.070 1.00 96.06 83 LEU A N 1
ATOM 687 C CA . LEU A 1 83 ? 22.490 -5.756 -11.023 1.00 96.06 83 LEU A CA 1
ATOM 688 C C . LEU A 1 83 ? 22.544 -4.277 -10.603 1.00 96.06 83 LEU A C 1
ATOM 690 O O . LEU A 1 83 ? 22.401 -3.385 -11.438 1.00 96.06 83 LEU A O 1
ATOM 694 N N . ALA A 1 84 ? 22.751 -3.997 -9.319 1.00 95.62 84 ALA A N 1
ATOM 695 C CA . ALA A 1 84 ? 22.875 -2.657 -8.742 1.00 95.62 84 ALA A CA 1
ATOM 696 C C . ALA A 1 84 ? 23.987 -2.613 -7.672 1.00 95.62 84 ALA A C 1
ATOM 698 O O . ALA A 1 84 ? 23.727 -2.271 -6.509 1.00 95.62 84 ALA A O 1
ATOM 699 N N . PRO A 1 85 ? 25.239 -2.967 -8.025 1.00 94.19 85 PRO A N 1
ATOM 700 C CA . PRO A 1 85 ? 26.328 -3.040 -7.059 1.00 94.19 85 PRO A CA 1
ATOM 701 C C . PRO A 1 85 ? 26.522 -1.700 -6.335 1.00 94.19 85 PRO A C 1
ATOM 703 O O . PRO A 1 85 ? 26.557 -0.634 -6.949 1.00 94.19 85 PRO A O 1
ATOM 706 N N . GLY A 1 86 ? 26.649 -1.758 -5.007 1.00 91.50 86 GLY A N 1
ATOM 707 C CA . GLY A 1 86 ? 26.820 -0.583 -4.142 1.00 91.50 86 GLY A CA 1
ATOM 708 C C . GLY A 1 86 ? 25.523 -0.001 -3.565 1.00 91.50 86 GLY A C 1
ATOM 709 O O . GLY A 1 86 ? 25.592 0.754 -2.594 1.00 91.50 86 GLY A O 1
ATOM 710 N N . TYR A 1 87 ? 24.346 -0.391 -4.066 1.00 92.75 87 TYR A N 1
ATOM 711 C CA . TYR A 1 87 ? 23.062 0.058 -3.519 1.00 92.75 87 TYR A CA 1
ATOM 712 C C . TYR A 1 87 ? 22.650 -0.770 -2.295 1.00 92.75 87 TYR A C 1
ATOM 714 O O . TYR A 1 87 ? 22.182 -1.904 -2.407 1.00 92.75 87 TYR A O 1
ATOM 722 N N . GLN A 1 88 ? 22.815 -0.187 -1.102 1.00 88.44 88 GLN A N 1
ATOM 723 C CA . GLN A 1 88 ? 22.427 -0.821 0.166 1.00 88.44 88 GLN A CA 1
ATOM 724 C C . GLN A 1 88 ? 20.928 -0.722 0.446 1.00 88.44 88 GLN A C 1
ATOM 726 O O . GLN A 1 88 ? 20.348 -1.676 0.971 1.00 88.44 88 GLN A O 1
ATOM 731 N N . ASP A 1 89 ? 20.308 0.395 0.066 1.00 91.62 89 ASP A N 1
ATOM 732 C CA . ASP A 1 89 ? 18.861 0.539 0.117 1.00 91.62 89 ASP A CA 1
ATOM 733 C C . ASP A 1 89 ? 18.200 -0.248 -1.023 1.00 91.62 89 ASP A C 1
ATOM 735 O O . ASP A 1 89 ? 18.651 -0.226 -2.171 1.00 91.62 89 ASP A O 1
ATOM 739 N N . HIS A 1 90 ? 17.159 -0.998 -0.675 1.00 92.19 90 HIS A N 1
ATOM 740 C CA . HIS A 1 90 ? 16.518 -1.931 -1.592 1.00 92.19 90 HIS A CA 1
ATOM 741 C C . HIS A 1 90 ? 15.639 -1.228 -2.625 1.00 92.19 90 HIS A C 1
ATOM 743 O O . HIS A 1 90 ? 15.660 -1.632 -3.787 1.00 92.19 90 HIS A O 1
ATOM 749 N N . ASP A 1 91 ? 14.948 -0.157 -2.237 1.00 93.56 91 ASP A N 1
ATOM 750 C CA . ASP A 1 91 ? 14.103 0.615 -3.145 1.00 93.56 91 ASP A CA 1
ATOM 751 C C . ASP A 1 91 ? 14.953 1.408 -4.140 1.00 93.56 91 ASP A C 1
ATOM 753 O O . ASP A 1 91 ? 14.702 1.365 -5.347 1.00 93.56 91 ASP A O 1
ATOM 757 N N . ALA A 1 92 ? 16.032 2.040 -3.671 1.00 93.62 92 ALA A N 1
ATOM 758 C CA . ALA A 1 92 ? 17.005 2.704 -4.533 1.00 93.62 92 ALA A CA 1
ATOM 759 C C . ALA A 1 92 ? 17.688 1.717 -5.495 1.00 93.62 92 ALA A C 1
ATOM 761 O O . ALA A 1 92 ? 17.833 2.013 -6.683 1.00 93.62 92 ALA A O 1
ATOM 762 N N . GLY A 1 93 ? 18.075 0.533 -5.006 1.00 95.38 93 GLY A N 1
ATOM 763 C CA . GLY A 1 93 ? 18.662 -0.521 -5.833 1.00 95.38 93 GLY A CA 1
ATOM 764 C C . GLY A 1 93 ? 17.694 -1.026 -6.902 1.00 95.38 93 GLY A C 1
ATOM 765 O O . GLY A 1 93 ? 18.055 -1.095 -8.074 1.00 95.38 93 GLY A O 1
ATOM 766 N N . LEU A 1 94 ? 16.442 -1.309 -6.538 1.00 96.12 94 LEU A N 1
ATOM 767 C CA . LEU A 1 94 ? 15.426 -1.719 -7.504 1.00 96.12 94 LEU A CA 1
ATOM 768 C C . LEU A 1 94 ? 15.116 -0.604 -8.510 1.00 96.12 94 LEU A C 1
ATOM 770 O O . LEU A 1 94 ? 15.051 -0.874 -9.706 1.00 96.12 94 LEU A O 1
ATOM 774 N N . SER A 1 95 ? 14.996 0.650 -8.064 1.00 95.88 95 SER A N 1
ATOM 775 C CA . SER A 1 95 ? 14.812 1.794 -8.963 1.00 95.88 95 SER A CA 1
ATOM 776 C C . SER A 1 95 ? 15.973 1.934 -9.953 1.00 95.88 95 SER A C 1
ATOM 778 O O . SER A 1 95 ? 15.735 2.300 -11.104 1.00 95.88 95 SER A O 1
ATOM 780 N N . TYR A 1 96 ? 17.210 1.641 -9.539 1.00 96.25 96 TYR A N 1
ATOM 781 C CA . TYR A 1 96 ? 18.358 1.609 -10.444 1.00 96.25 96 TYR A CA 1
ATOM 782 C C . TYR A 1 96 ? 18.207 0.500 -11.494 1.00 96.25 96 TYR A C 1
ATOM 784 O O . TYR A 1 96 ? 18.356 0.774 -12.686 1.00 96.25 96 TYR A O 1
ATOM 792 N N . ILE A 1 97 ? 17.830 -0.715 -11.081 1.00 96.88 97 ILE A N 1
ATOM 793 C CA . ILE A 1 97 ? 17.638 -1.868 -11.979 1.00 96.88 97 ILE A CA 1
ATOM 794 C C . ILE A 1 97 ? 16.555 -1.577 -13.019 1.00 96.88 97 ILE A C 1
ATOM 796 O O . ILE A 1 97 ? 16.805 -1.757 -14.207 1.00 96.88 97 ILE A O 1
ATOM 800 N N . LEU A 1 98 ? 15.397 -1.049 -12.604 1.00 96.38 98 LEU A N 1
ATOM 801 C CA . LEU A 1 98 ? 14.316 -0.675 -13.527 1.00 96.38 98 LEU A CA 1
ATOM 802 C C . LEU A 1 98 ? 14.766 0.367 -14.560 1.00 96.38 98 LEU A C 1
ATOM 804 O O . LEU A 1 98 ? 14.330 0.329 -15.705 1.00 96.38 98 LEU A O 1
ATOM 808 N N . SER A 1 99 ? 15.669 1.272 -14.177 1.00 94.81 99 SER A N 1
ATOM 809 C CA . SER A 1 99 ? 16.178 2.308 -15.080 1.00 94.81 99 SER A CA 1
ATOM 810 C C . SER A 1 99 ? 17.266 1.820 -16.043 1.00 94.81 99 SER A C 1
ATOM 812 O O . SER A 1 99 ? 17.432 2.394 -17.120 1.00 94.81 99 SER A O 1
ATOM 814 N N . ARG A 1 100 ? 18.047 0.804 -15.652 1.00 95.75 100 ARG A N 1
ATOM 815 C CA . ARG A 1 100 ? 19.290 0.429 -16.345 1.00 95.75 100 ARG A CA 1
ATOM 816 C C . ARG A 1 100 ? 19.219 -0.906 -17.069 1.00 95.75 100 ARG A C 1
ATOM 818 O O . ARG A 1 100 ? 19.832 -1.027 -18.128 1.00 95.75 100 ARG A O 1
ATOM 825 N N . SER A 1 101 ? 18.500 -1.861 -16.493 1.00 95.25 101 SER A N 1
ATOM 826 C CA . SER A 1 101 ? 18.375 -3.231 -16.986 1.00 95.25 101 SER A CA 1
ATOM 827 C C . SER A 1 101 ? 16.949 -3.765 -16.786 1.00 95.25 101 SER A C 1
ATOM 829 O O . SER A 1 101 ? 16.778 -4.821 -16.173 1.00 95.25 101 SER A O 1
ATOM 831 N N . PRO A 1 102 ? 15.894 -3.050 -17.232 1.00 95.31 102 PRO A N 1
ATOM 832 C CA . PRO A 1 102 ? 14.517 -3.493 -17.020 1.00 95.31 102 PRO A CA 1
ATOM 833 C C . PRO A 1 102 ? 14.232 -4.870 -17.640 1.00 95.31 102 PRO A C 1
ATOM 835 O O . PRO A 1 102 ? 13.384 -5.596 -17.130 1.00 95.31 102 PRO A O 1
ATOM 838 N N . GLU A 1 103 ? 14.964 -5.273 -18.684 1.00 95.94 103 GLU A N 1
ATOM 839 C CA . GLU A 1 103 ? 14.813 -6.546 -19.397 1.00 95.94 103 GLU A CA 1
ATOM 840 C C . GLU A 1 103 ? 14.979 -7.793 -18.517 1.00 95.94 103 GLU A C 1
ATOM 842 O O . GLU A 1 103 ? 14.448 -8.854 -18.850 1.00 95.94 103 GLU A O 1
ATOM 847 N N . VAL A 1 104 ? 15.657 -7.673 -17.369 1.00 95.62 104 VAL A N 1
ATOM 848 C CA . VAL A 1 104 ? 15.772 -8.756 -16.374 1.00 95.62 104 VAL A CA 1
ATOM 849 C C . VAL A 1 104 ? 14.460 -8.990 -15.610 1.00 95.62 104 VAL A C 1
ATOM 851 O O . VAL A 1 104 ? 14.307 -9.992 -14.912 1.00 95.62 104 VAL A O 1
ATOM 854 N N . LEU A 1 105 ? 13.493 -8.080 -15.758 1.00 96.44 105 LEU A N 1
ATOM 855 C CA . LEU A 1 105 ? 12.170 -8.093 -15.141 1.00 96.44 105 LEU A CA 1
ATOM 856 C C . LEU A 1 105 ? 11.085 -8.073 -16.236 1.00 96.44 105 LEU A C 1
ATOM 858 O O . LEU A 1 105 ? 10.339 -7.100 -16.363 1.00 96.44 105 LEU A O 1
ATOM 862 N N . PRO A 1 106 ? 10.917 -9.155 -17.018 1.00 96.19 106 PRO A N 1
ATOM 863 C CA . PRO A 1 106 ? 9.993 -9.176 -18.157 1.00 96.19 106 PRO A CA 1
ATOM 864 C C . PRO A 1 106 ? 8.533 -8.896 -17.764 1.00 96.19 106 PRO A C 1
ATOM 866 O O . PRO A 1 106 ? 7.785 -8.301 -18.540 1.00 96.19 106 PRO A O 1
ATOM 869 N N . SER A 1 107 ? 8.126 -9.271 -16.544 1.00 96.31 107 SER A N 1
ATOM 870 C CA . SER A 1 107 ? 6.799 -8.943 -16.006 1.00 96.31 107 SER A CA 1
ATOM 871 C C . SER A 1 107 ? 6.575 -7.445 -15.817 1.00 96.31 107 SER A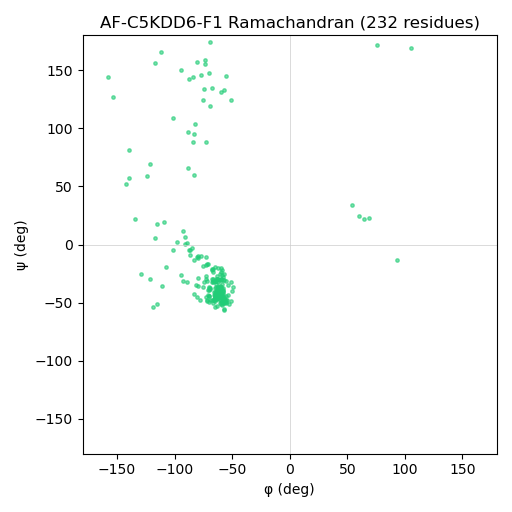 C 1
ATOM 873 O O . SER A 1 107 ? 5.437 -7.012 -15.933 1.00 96.31 107 SER A O 1
ATOM 875 N N . TYR A 1 108 ? 7.631 -6.672 -15.555 1.00 97.75 108 TYR A N 1
ATOM 876 C CA . TYR A 1 108 ? 7.575 -5.215 -15.482 1.00 97.75 108 TYR A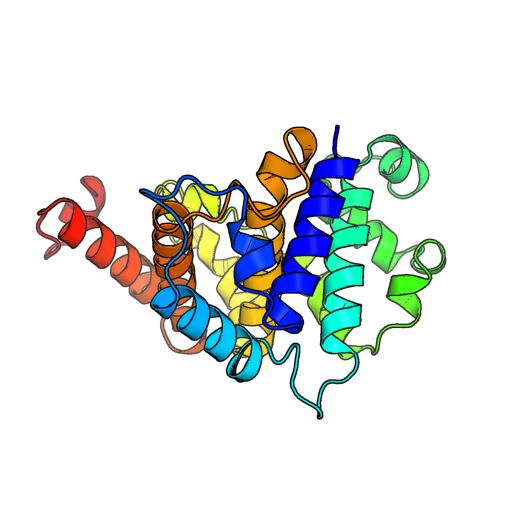 CA 1
ATOM 877 C C . TYR A 1 108 ? 7.550 -4.600 -16.884 1.00 97.75 108 TYR A C 1
ATOM 879 O O . TYR A 1 108 ? 6.680 -3.785 -17.173 1.00 97.75 108 TYR A O 1
ATOM 887 N N . CYS A 1 109 ? 8.439 -5.048 -17.781 1.00 97.44 109 CYS A N 1
ATOM 888 C CA . CYS A 1 109 ? 8.540 -4.513 -19.145 1.00 97.44 109 CYS A CA 1
ATOM 889 C C . CYS A 1 109 ? 7.248 -4.620 -19.958 1.00 97.44 109 CYS A C 1
ATOM 891 O O . CYS A 1 109 ? 7.013 -3.804 -20.843 1.00 97.44 109 CYS A O 1
ATOM 893 N N . ARG A 1 110 ? 6.427 -5.643 -19.698 1.00 97.06 110 ARG A N 1
ATOM 894 C CA . ARG A 1 110 ? 5.151 -5.832 -20.403 1.00 97.06 110 ARG A CA 1
ATOM 895 C C . ARG A 1 110 ? 4.018 -4.945 -19.884 1.00 97.06 110 ARG A C 1
ATOM 897 O O . ARG A 1 110 ? 2.960 -4.926 -20.504 1.00 97.06 110 ARG A O 1
ATOM 904 N N . LEU A 1 111 ? 4.192 -4.279 -18.740 1.00 98.06 111 LEU A N 1
ATOM 905 C CA . LEU A 1 111 ? 3.153 -3.416 -18.184 1.00 98.06 111 LEU A CA 1
ATOM 906 C C . LEU A 1 111 ? 2.990 -2.158 -19.043 1.00 98.06 111 LEU A C 1
ATOM 908 O O . LEU A 1 111 ? 3.984 -1.635 -19.544 1.00 98.06 111 LEU A O 1
ATOM 912 N N . PRO A 1 112 ? 1.774 -1.604 -19.149 1.00 97.69 112 PRO A N 1
ATOM 913 C CA . PRO A 1 112 ? 1.576 -0.273 -19.711 1.00 97.69 112 PRO A CA 1
ATOM 914 C C . PRO A 1 112 ? 2.418 0.798 -18.996 1.00 97.69 112 PRO A C 1
ATOM 916 O O . PRO A 1 112 ? 2.537 0.774 -17.767 1.00 97.69 112 PRO A O 1
ATOM 919 N N . ASP A 1 113 ? 2.903 1.798 -19.742 1.00 96.88 113 ASP A N 1
ATOM 920 C CA . ASP A 1 113 ? 3.760 2.891 -19.241 1.00 96.88 113 ASP A CA 1
ATOM 921 C C . ASP A 1 113 ? 3.211 3.567 -17.978 1.00 96.88 113 ASP A C 1
ATOM 923 O O . ASP A 1 113 ? 3.960 3.919 -17.067 1.00 96.88 113 ASP A O 1
ATOM 927 N N . LYS A 1 114 ? 1.881 3.712 -17.883 1.00 95.81 114 LYS A N 1
ATOM 928 C CA . LYS A 1 114 ? 1.232 4.297 -16.702 1.00 95.81 114 LYS A CA 1
ATOM 929 C C . LYS A 1 114 ? 1.556 3.524 -15.418 1.00 95.81 114 LYS A C 1
ATOM 931 O O . LYS A 1 114 ? 1.803 4.145 -14.388 1.00 95.81 114 LYS A O 1
ATOM 936 N N . TYR A 1 115 ? 1.581 2.191 -15.466 1.00 97.44 115 TYR A N 1
ATOM 937 C CA . TYR A 1 115 ? 1.860 1.358 -14.296 1.00 97.44 115 TYR A CA 1
ATOM 938 C C . TYR A 1 115 ? 3.352 1.242 -14.020 1.00 97.44 115 TYR A C 1
ATOM 940 O O . TYR A 1 115 ? 3.739 1.248 -12.854 1.00 97.44 115 TYR A O 1
ATOM 948 N N . GLN A 1 116 ? 4.185 1.220 -15.064 1.00 97.56 116 GLN A N 1
ATOM 949 C CA . GLN A 1 116 ? 5.635 1.345 -14.910 1.00 97.56 116 GLN A CA 1
ATOM 950 C C . GLN A 1 116 ? 5.980 2.627 -14.134 1.00 97.56 116 GLN A C 1
ATOM 952 O O . GLN A 1 116 ? 6.623 2.579 -13.085 1.00 97.56 116 GLN A O 1
ATOM 957 N N . LEU A 1 117 ? 5.409 3.763 -14.551 1.00 95.44 117 LEU A N 1
ATOM 958 C CA . LEU A 1 117 ? 5.579 5.047 -13.873 1.00 95.44 117 LEU A CA 1
ATOM 959 C C . LEU A 1 117 ? 5.048 5.039 -12.431 1.00 95.44 117 LEU A C 1
ATOM 961 O O . LEU A 1 117 ? 5.669 5.649 -11.556 1.00 95.44 117 LEU A O 1
ATOM 965 N N . LEU A 1 118 ? 3.909 4.391 -12.161 1.00 95.75 118 LEU A N 1
ATOM 966 C CA . LEU A 1 118 ? 3.367 4.269 -10.800 1.00 95.75 118 LEU A CA 1
ATOM 967 C C . LEU A 1 118 ? 4.301 3.480 -9.882 1.00 95.75 118 LEU A C 1
ATOM 969 O O . LEU A 1 118 ? 4.542 3.909 -8.752 1.00 95.75 118 LEU A O 1
ATOM 973 N N . ILE A 1 119 ? 4.853 2.371 -10.370 1.00 96.94 119 ILE A N 1
ATOM 974 C CA . ILE A 1 119 ? 5.822 1.545 -9.646 1.00 96.94 119 ILE A CA 1
ATOM 975 C C . ILE A 1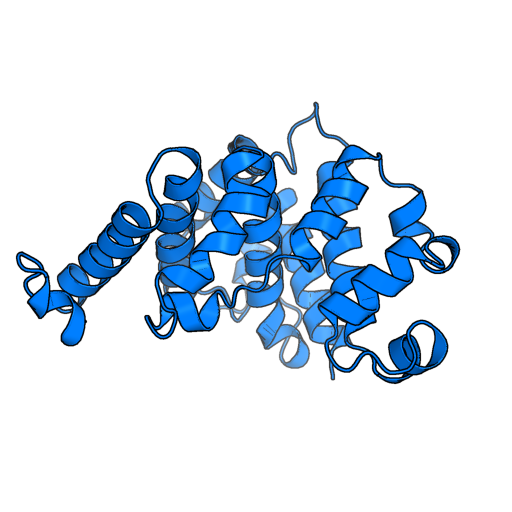 119 ? 7.100 2.344 -9.374 1.00 96.94 119 ILE A C 1
ATOM 977 O O . ILE A 1 119 ? 7.498 2.484 -8.221 1.00 96.94 119 ILE A O 1
ATOM 981 N N . GLU A 1 120 ? 7.707 2.948 -10.398 1.00 95.31 120 GLU A N 1
ATOM 982 C CA . GLU A 1 120 ? 8.921 3.758 -10.228 1.00 95.31 120 GLU A CA 1
ATOM 983 C C . GLU A 1 120 ? 8.710 4.945 -9.288 1.00 95.31 120 GLU A C 1
ATOM 985 O O . GLU A 1 120 ? 9.597 5.306 -8.515 1.00 95.31 120 GLU A O 1
ATOM 990 N N . THR A 1 121 ? 7.539 5.582 -9.365 1.00 93.75 121 THR A N 1
ATOM 991 C CA . THR A 1 121 ? 7.188 6.677 -8.460 1.00 93.75 121 THR A CA 1
ATOM 992 C C . THR A 1 121 ? 7.076 6.156 -7.031 1.00 93.75 121 THR A C 1
ATOM 994 O O . THR A 1 121 ? 7.614 6.790 -6.132 1.00 93.75 121 THR A O 1
ATOM 997 N N . SER A 1 122 ? 6.438 5.000 -6.832 1.00 94.44 122 SER A N 1
ATOM 998 C CA . SER A 1 122 ? 6.257 4.367 -5.521 1.00 94.44 122 SER A CA 1
ATOM 999 C C . SER A 1 122 ? 7.586 4.011 -4.849 1.00 94.44 122 SER A C 1
ATOM 1001 O O . SER A 1 122 ? 7.734 4.255 -3.658 1.00 94.44 122 SER A O 1
ATOM 1003 N N . LEU A 1 123 ? 8.573 3.522 -5.607 1.00 93.06 123 LEU A N 1
ATOM 1004 C CA . LEU A 1 123 ? 9.915 3.198 -5.093 1.00 93.06 123 LEU A CA 1
ATOM 1005 C C . LEU A 1 123 ? 10.724 4.430 -4.661 1.00 93.06 123 LEU A C 1
ATOM 1007 O O . LEU A 1 123 ? 11.672 4.321 -3.895 1.00 93.06 123 LEU A O 1
ATOM 1011 N N . LYS A 1 124 ? 10.374 5.623 -5.149 1.00 92.00 124 LYS A N 1
ATOM 1012 C CA . LYS A 1 124 ? 11.048 6.879 -4.772 1.00 92.00 124 LYS A CA 1
ATOM 1013 C C . LYS A 1 124 ? 10.448 7.513 -3.515 1.00 92.00 124 LYS A C 1
ATOM 1015 O O . LYS A 1 124 ? 10.935 8.549 -3.058 1.00 92.00 124 LYS A O 1
ATOM 1020 N N . VAL A 1 125 ? 9.368 6.943 -2.980 1.00 91.00 125 VAL A N 1
ATOM 1021 C CA . VAL A 1 125 ? 8.677 7.470 -1.804 1.00 91.00 125 VAL A CA 1
ATOM 1022 C C . VAL A 1 125 ? 9.396 6.995 -0.548 1.00 91.00 125 VAL A C 1
ATOM 1024 O O . VAL A 1 125 ? 9.116 5.925 -0.019 1.00 91.00 125 VAL A O 1
ATOM 1027 N N . ASP A 1 126 ? 10.293 7.838 -0.045 1.00 87.12 126 ASP A N 1
ATOM 1028 C CA . ASP A 1 126 ? 10.908 7.660 1.272 1.00 87.12 126 ASP A CA 1
ATOM 1029 C C . ASP A 1 126 ? 9.886 7.971 2.376 1.00 87.12 126 ASP A C 1
ATOM 1031 O O . ASP A 1 126 ? 9.711 9.122 2.796 1.00 87.12 126 ASP A O 1
ATOM 1035 N N . PHE A 1 127 ? 9.128 6.945 2.762 1.00 90.62 127 PHE A N 1
ATOM 1036 C CA . PHE A 1 127 ? 8.099 7.024 3.788 1.00 90.62 127 PHE A CA 1
ATOM 1037 C C . PHE A 1 127 ? 7.872 5.668 4.459 1.00 90.62 127 PHE A C 1
ATOM 1039 O O . PHE A 1 127 ? 7.554 4.670 3.813 1.00 90.62 127 PHE A O 1
ATOM 1046 N N . ASN A 1 128 ? 7.938 5.651 5.789 1.00 90.38 128 ASN A N 1
ATOM 1047 C CA . ASN A 1 128 ? 7.618 4.472 6.581 1.00 90.38 128 ASN A CA 1
ATOM 1048 C C . ASN A 1 128 ? 6.208 4.590 7.175 1.00 90.38 128 ASN A C 1
ATOM 1050 O O . ASN A 1 128 ? 5.962 5.365 8.104 1.00 90.38 128 ASN A O 1
ATOM 1054 N N . PHE A 1 129 ? 5.277 3.790 6.654 1.00 92.50 129 PHE A N 1
ATOM 1055 C CA . PHE A 1 129 ? 3.889 3.776 7.121 1.00 92.50 129 PHE A CA 1
ATOM 1056 C C . PHE A 1 129 ? 3.744 3.244 8.558 1.00 92.50 129 PHE A C 1
ATOM 1058 O O . PHE A 1 129 ? 2.876 3.701 9.296 1.00 92.50 129 PHE A O 1
ATOM 1065 N N . GLY A 1 130 ? 4.602 2.316 8.993 1.00 90.19 130 GLY A N 1
ATOM 1066 C CA . GLY A 1 130 ? 4.587 1.803 10.367 1.00 90.19 130 GLY A CA 1
ATOM 1067 C C . GLY A 1 130 ? 4.953 2.882 11.387 1.00 90.19 130 GLY A C 1
ATOM 1068 O O . GLY A 1 130 ? 4.217 3.085 12.351 1.00 90.19 130 GLY A O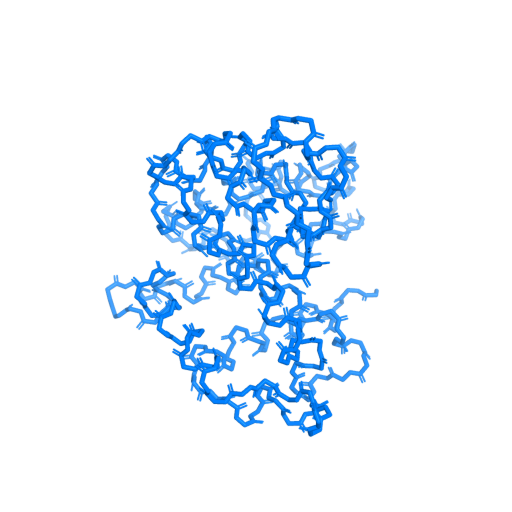 1
ATOM 1069 N N . GLN A 1 131 ? 6.031 3.624 11.118 1.00 90.69 131 GLN A N 1
ATOM 1070 C CA . GLN A 1 131 ? 6.446 4.773 11.932 1.00 90.69 131 GLN A CA 1
ATOM 1071 C C . GLN A 1 131 ? 5.391 5.883 11.915 1.00 90.69 131 GLN A C 1
ATOM 1073 O O . GLN A 1 131 ? 5.084 6.464 12.954 1.00 90.69 131 GLN A O 1
ATOM 1078 N N . PHE A 1 132 ? 4.751 6.121 10.763 1.00 91.50 132 PHE A N 1
ATOM 1079 C CA . PHE A 1 132 ? 3.618 7.043 10.681 1.00 91.50 132 PHE A CA 1
ATOM 1080 C C . PHE A 1 132 ? 2.488 6.642 11.631 1.00 91.50 132 PHE A C 1
ATOM 1082 O O . PHE A 1 132 ? 2.060 7.462 12.437 1.00 91.50 132 PHE A O 1
ATOM 1089 N N . LEU A 1 133 ? 2.049 5.379 11.607 1.00 89.88 133 LEU A N 1
ATOM 1090 C CA . LEU A 1 133 ? 0.992 4.892 12.500 1.00 89.88 133 LEU A CA 1
ATOM 1091 C C . LEU A 1 133 ? 1.348 5.012 13.989 1.00 89.88 133 LEU A C 1
ATOM 1093 O O . LEU A 1 133 ? 0.448 5.105 14.825 1.00 89.88 133 LEU A O 1
ATOM 1097 N N . GLN A 1 134 ? 2.637 5.024 14.324 1.00 88.38 134 GLN A N 1
ATOM 1098 C CA . GLN A 1 134 ? 3.151 5.188 15.684 1.00 88.38 134 GLN A CA 1
ATOM 1099 C C . GLN A 1 134 ? 3.417 6.651 16.070 1.00 88.38 134 GLN A C 1
ATOM 1101 O O . GLN A 1 134 ? 3.797 6.896 17.208 1.00 88.38 134 GLN A O 1
ATOM 1106 N N . ALA A 1 135 ? 3.152 7.610 15.173 1.00 84.75 135 ALA A N 1
ATOM 1107 C CA . ALA A 1 135 ? 3.498 9.027 15.326 1.00 84.75 135 ALA A CA 1
ATOM 1108 C C . ALA A 1 135 ? 5.012 9.295 15.472 1.00 84.75 135 ALA A C 1
ATOM 1110 O O . ALA A 1 135 ? 5.421 10.328 15.991 1.00 84.75 135 ALA A O 1
ATOM 1111 N N . GLU A 1 136 ? 5.852 8.390 14.959 1.00 86.56 136 GLU A N 1
ATOM 1112 C CA . GLU A 1 136 ? 7.316 8.538 14.944 1.00 86.56 136 GLU A CA 1
ATOM 1113 C C . GLU A 1 136 ? 7.827 9.314 13.716 1.00 86.56 136 GLU A C 1
ATOM 1115 O O . GLU A 1 136 ? 9.001 9.679 13.649 1.00 86.56 136 GLU A O 1
ATOM 1120 N N . ASN A 1 137 ? 6.957 9.594 12.740 1.00 82.81 137 ASN A N 1
ATOM 1121 C CA . ASN A 1 137 ? 7.298 10.415 11.579 1.00 82.81 137 ASN A CA 1
ATOM 1122 C C . ASN A 1 137 ? 7.161 11.908 11.891 1.00 82.81 137 ASN A C 1
ATOM 1124 O O . ASN A 1 137 ? 6.217 12.342 12.540 1.00 82.81 137 ASN A O 1
ATOM 1128 N N . LEU A 1 138 ? 8.043 12.730 11.328 1.00 80.38 138 LEU A N 1
ATOM 1129 C CA . LEU A 1 138 ? 7.846 14.177 11.283 1.00 80.38 138 LEU A CA 1
ATOM 1130 C C . LEU A 1 138 ? 6.899 14.541 10.124 1.00 80.38 138 LEU A C 1
ATOM 1132 O O . LEU A 1 138 ? 6.857 13.824 9.119 1.00 80.38 138 LEU A O 1
ATOM 1136 N N . PRO A 1 139 ? 6.218 15.705 10.162 1.00 76.94 139 PRO A N 1
ATOM 1137 C CA . PRO A 1 139 ? 5.437 16.195 9.020 1.00 76.94 139 PRO A CA 1
ATOM 1138 C C . PRO A 1 139 ? 6.235 16.216 7.705 1.00 76.94 139 PRO A C 1
ATOM 1140 O O . PRO A 1 139 ? 5.697 15.962 6.628 1.00 76.94 139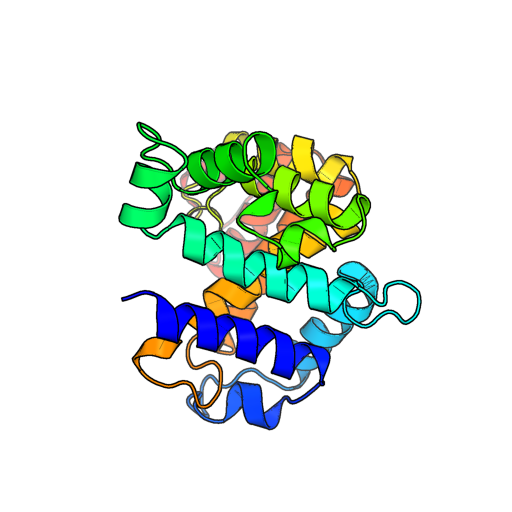 PRO A O 1
ATOM 1143 N N . ALA A 1 140 ? 7.548 16.461 7.791 1.00 82.00 140 ALA A N 1
ATOM 1144 C CA . ALA A 1 140 ? 8.458 16.444 6.652 1.00 82.00 140 ALA A CA 1
ATOM 1145 C C . ALA A 1 140 ? 8.538 15.074 5.949 1.00 82.00 140 ALA A C 1
ATOM 1147 O O . ALA A 1 140 ? 8.709 15.046 4.733 1.00 82.00 140 ALA A O 1
ATOM 1148 N N . ASN A 1 141 ? 8.352 13.954 6.660 1.00 82.81 141 ASN A N 1
ATOM 1149 C CA . ASN A 1 141 ? 8.357 12.613 6.060 1.00 82.81 141 ASN A CA 1
ATOM 1150 C C . ASN A 1 141 ? 7.153 12.388 5.127 1.00 82.81 141 ASN A C 1
ATOM 1152 O O . ASN A 1 141 ? 7.213 11.567 4.219 1.00 82.81 141 ASN A O 1
ATOM 1156 N N . ILE A 1 142 ? 6.068 13.150 5.293 1.00 85.44 142 ILE A N 1
ATOM 1157 C CA . ILE A 1 142 ? 4.881 13.070 4.428 1.00 85.44 142 ILE A CA 1
ATOM 1158 C C . ILE A 1 142 ? 5.060 13.900 3.146 1.00 85.44 142 ILE A C 1
ATOM 1160 O O . ILE A 1 142 ? 4.335 13.722 2.165 1.00 85.44 142 ILE A O 1
ATOM 1164 N N . LYS A 1 143 ? 6.074 14.774 3.097 1.00 87.06 143 LYS A N 1
ATOM 1165 C CA . LYS A 1 143 ? 6.353 15.626 1.936 1.00 87.06 143 LYS A CA 1
ATOM 1166 C C . LYS A 1 143 ? 6.531 14.836 0.653 1.00 87.06 143 LYS A C 1
ATOM 1168 O O . LYS A 1 143 ? 5.959 15.225 -0.362 1.00 87.06 143 LYS A O 1
ATOM 1173 N N . ASN A 1 144 ? 7.277 13.736 0.712 1.00 84.25 144 ASN A N 1
ATOM 1174 C CA . ASN A 1 144 ? 7.530 12.894 -0.454 1.00 84.25 144 ASN A CA 1
ATOM 1175 C C . ASN A 1 144 ? 6.269 12.141 -0.886 1.00 84.25 144 ASN A C 1
ATOM 1177 O O . ASN A 1 144 ? 5.994 12.058 -2.078 1.00 84.25 144 ASN A O 1
ATOM 1181 N N . VAL A 1 145 ? 5.441 11.694 0.066 1.00 87.19 145 VAL A N 1
ATOM 1182 C CA . VAL A 1 145 ? 4.129 11.098 -0.234 1.00 87.19 145 VAL A CA 1
ATOM 1183 C C . VAL A 1 145 ? 3.253 12.098 -0.992 1.00 87.19 145 VAL A C 1
ATOM 1185 O O . VAL A 1 145 ? 2.681 11.768 -2.030 1.00 87.19 145 VAL A O 1
ATOM 1188 N N . LYS A 1 146 ? 3.189 13.353 -0.534 1.00 88.38 146 LYS A N 1
ATOM 1189 C CA . LYS A 1 146 ? 2.408 14.384 -1.223 1.00 88.38 146 LYS A CA 1
ATOM 1190 C C . LYS A 1 146 ? 2.986 14.737 -2.594 1.00 88.38 146 LYS A C 1
ATOM 1192 O O . LYS A 1 146 ? 2.245 14.767 -3.571 1.00 88.38 146 LYS A O 1
ATOM 1197 N N . SER A 1 147 ? 4.281 15.030 -2.683 1.00 87.62 147 SER A N 1
ATOM 1198 C CA . SER A 1 147 ? 4.885 15.528 -3.923 1.00 87.62 147 SER A CA 1
ATOM 1199 C C . SER A 1 147 ? 4.932 14.473 -5.028 1.00 87.62 147 SER A C 1
ATOM 1201 O O . SER A 1 147 ? 4.712 14.814 -6.190 1.00 87.62 147 SER A O 1
ATOM 1203 N N . LEU A 1 148 ? 5.193 13.211 -4.675 1.00 86.44 148 LEU A N 1
ATOM 1204 C CA . LEU A 1 148 ? 5.339 12.123 -5.639 1.00 86.44 148 LEU A CA 1
ATOM 1205 C C . LEU A 1 148 ? 4.015 11.437 -5.960 1.00 86.44 148 LEU A C 1
ATOM 1207 O O . LEU A 1 148 ? 3.846 11.003 -7.095 1.00 86.44 148 LEU A O 1
ATOM 1211 N N . LEU A 1 149 ? 3.083 11.352 -5.007 1.00 88.88 149 LEU A N 1
ATOM 1212 C CA . LEU A 1 149 ? 1.832 10.611 -5.183 1.00 88.88 149 LEU A CA 1
ATOM 1213 C C . LEU A 1 149 ? 0.601 11.510 -5.069 1.00 88.88 149 LEU A C 1
ATOM 1215 O O . LEU A 1 149 ? -0.192 11.557 -6.002 1.00 88.88 149 LEU A O 1
ATOM 1219 N N . GLY A 1 150 ? 0.462 12.267 -3.976 1.00 78.94 150 GLY A N 1
ATOM 1220 C CA . GLY A 1 150 ? -0.724 13.102 -3.730 1.00 78.94 150 GLY A CA 1
ATOM 1221 C C . GLY A 1 150 ? -1.002 14.110 -4.853 1.00 78.94 150 GLY A C 1
ATOM 1222 O O . GLY A 1 150 ? -2.115 14.197 -5.361 1.00 78.94 150 GLY A O 1
ATOM 1223 N N . ASN A 1 151 ? 0.033 14.807 -5.325 1.00 83.94 151 ASN A N 1
ATOM 1224 C CA . ASN A 1 151 ? -0.070 15.769 -6.426 1.00 83.94 151 ASN A CA 1
ATOM 1225 C C . ASN A 1 151 ? -0.312 15.109 -7.797 1.00 83.94 151 ASN A C 1
ATOM 1227 O O . ASN A 1 151 ? -0.695 15.798 -8.740 1.00 83.94 151 ASN A O 1
ATOM 1231 N N . LYS A 1 152 ? -0.072 13.797 -7.928 1.00 81.88 152 LYS A N 1
ATOM 1232 C CA . LYS A 1 152 ? -0.363 13.026 -9.148 1.00 81.88 152 LYS A CA 1
ATOM 1233 C C . LYS A 1 152 ? -1.802 12.493 -9.183 1.00 81.88 152 LYS A C 1
ATOM 1235 O O . LYS A 1 152 ? -2.206 11.934 -10.199 1.00 81.88 152 LYS A O 1
ATOM 1240 N N . GLY A 1 153 ? -2.567 12.689 -8.107 1.00 84.69 153 GLY A N 1
ATOM 1241 C CA . GLY A 1 153 ? -3.976 12.320 -7.992 1.00 84.69 153 GLY A CA 1
ATOM 1242 C C . GLY A 1 153 ? -4.230 11.085 -7.126 1.00 84.69 153 GLY A C 1
ATOM 1243 O O . GLY A 1 153 ? -3.316 10.344 -6.754 1.00 84.69 153 GLY A O 1
ATOM 1244 N N . ASP A 1 154 ? -5.509 10.856 -6.825 1.00 86.75 154 ASP A N 1
ATOM 1245 C CA . ASP A 1 154 ? -5.956 9.852 -5.850 1.00 86.75 154 ASP A CA 1
ATOM 1246 C C . ASP A 1 154 ? -5.522 8.425 -6.203 1.00 86.75 154 ASP A C 1
ATOM 1248 O O . ASP A 1 154 ? -5.162 7.653 -5.316 1.00 86.75 154 ASP A O 1
ATOM 1252 N N . VAL A 1 155 ? -5.510 8.077 -7.494 1.00 90.06 155 VAL A N 1
ATOM 1253 C CA . VAL A 1 155 ? -5.169 6.722 -7.959 1.00 90.06 155 VAL A CA 1
ATOM 1254 C C . VAL A 1 155 ? -3.715 6.377 -7.640 1.00 90.06 155 VAL A C 1
ATOM 1256 O O . VAL A 1 155 ? -3.444 5.277 -7.166 1.00 90.06 155 VAL A O 1
ATOM 1259 N N . ALA A 1 156 ? -2.776 7.309 -7.839 1.00 92.62 156 ALA A N 1
ATOM 1260 C CA . ALA A 1 156 ? -1.357 7.053 -7.595 1.00 92.62 156 ALA A CA 1
ATOM 1261 C C . ALA A 1 156 ? -1.077 6.793 -6.111 1.00 92.62 156 ALA A C 1
ATOM 1263 O O . ALA A 1 156 ? -0.412 5.819 -5.752 1.00 92.62 156 ALA A O 1
ATOM 1264 N N . LEU A 1 157 ? -1.643 7.634 -5.242 1.00 94.31 157 LEU A N 1
ATOM 1265 C CA . LEU A 1 157 ? -1.543 7.454 -3.800 1.00 94.31 157 LEU A CA 1
ATOM 1266 C C . LEU A 1 157 ? -2.234 6.163 -3.342 1.00 94.31 157 LEU A C 1
ATOM 1268 O O . LEU A 1 157 ? -1.670 5.410 -2.551 1.00 94.31 157 LEU A O 1
ATOM 1272 N N . ALA A 1 158 ? -3.431 5.877 -3.854 1.00 95.69 158 ALA A N 1
ATOM 1273 C CA . ALA A 1 158 ? -4.177 4.678 -3.492 1.00 95.69 158 ALA A CA 1
ATOM 1274 C C . ALA A 1 158 ? -3.469 3.389 -3.938 1.00 95.69 158 ALA A C 1
ATOM 1276 O O . ALA A 1 158 ? -3.461 2.421 -3.181 1.00 95.69 158 ALA A O 1
ATOM 1277 N N . PHE A 1 159 ? -2.829 3.385 -5.112 1.00 97.06 159 PHE A N 1
ATOM 1278 C CA . PHE A 1 159 ? -2.016 2.267 -5.597 1.00 97.06 159 PHE A CA 1
ATOM 1279 C C . PHE A 1 159 ? -0.855 1.965 -4.638 1.00 97.06 159 PHE A C 1
ATOM 1281 O O . PHE A 1 159 ? -0.710 0.833 -4.178 1.00 97.06 159 PHE A O 1
ATOM 1288 N N . TYR A 1 160 ? -0.091 2.987 -4.245 1.00 96.62 160 TYR A N 1
ATOM 1289 C CA . TYR A 1 160 ? 0.996 2.848 -3.269 1.00 96.62 160 TYR A CA 1
ATOM 1290 C C . TYR A 1 160 ? 0.509 2.355 -1.895 1.00 96.62 160 TYR A C 1
ATOM 1292 O O . TYR A 1 160 ? 1.083 1.434 -1.311 1.00 96.62 160 TYR A O 1
ATOM 1300 N N . LEU A 1 161 ? -0.585 2.925 -1.378 1.00 96.94 161 LEU A N 1
ATOM 1301 C CA . LEU A 1 161 ? -1.146 2.517 -0.087 1.00 96.94 161 LEU A CA 1
ATOM 1302 C C . LEU A 1 161 ? -1.712 1.092 -0.123 1.00 96.94 161 LEU A C 1
ATOM 1304 O O . LEU A 1 161 ? -1.649 0.385 0.884 1.00 96.94 161 LEU A O 1
ATOM 1308 N N . PHE A 1 162 ? -2.240 0.643 -1.265 1.00 98.19 162 PHE A N 1
ATOM 1309 C CA . PHE A 1 162 ? -2.692 -0.738 -1.419 1.00 98.19 162 PHE A CA 1
ATOM 1310 C C . PHE A 1 162 ? -1.526 -1.729 -1.461 1.00 98.19 162 PHE A C 1
ATOM 1312 O O . PHE A 1 162 ? -1.625 -2.798 -0.860 1.00 98.19 162 PHE A O 1
ATOM 1319 N N . HIS A 1 163 ? -0.404 -1.365 -2.087 1.00 97.75 163 HIS A N 1
ATOM 1320 C CA . HIS A 1 163 ? 0.825 -2.153 -1.990 1.00 97.75 163 HIS A CA 1
ATOM 1321 C C . HIS A 1 163 ? 1.235 -2.344 -0.520 1.00 97.75 163 HIS A C 1
ATOM 1323 O O . HIS A 1 163 ? 1.400 -3.479 -0.079 1.00 97.75 163 HIS A O 1
ATOM 1329 N N . ILE A 1 164 ? 1.273 -1.269 0.282 1.00 97.12 164 ILE A N 1
ATOM 1330 C CA . ILE A 1 164 ? 1.565 -1.357 1.727 1.00 97.12 164 ILE A CA 1
ATOM 1331 C C . ILE A 1 164 ? 0.559 -2.263 2.451 1.00 97.12 164 ILE A C 1
ATOM 1333 O O . ILE A 1 164 ? 0.957 -3.096 3.267 1.00 97.12 164 ILE A O 1
ATOM 1337 N N . PHE A 1 165 ? -0.739 -2.124 2.157 1.00 98.44 165 PHE A N 1
ATOM 1338 C CA . PHE A 1 165 ? -1.781 -2.982 2.726 1.00 98.44 165 PHE A CA 1
ATOM 1339 C C . PHE A 1 165 ? -1.502 -4.469 2.467 1.00 98.44 165 PHE A C 1
ATOM 1341 O O . PHE A 1 165 ? -1.535 -5.273 3.403 1.00 98.44 165 PHE A O 1
ATOM 1348 N N . ALA A 1 166 ? -1.217 -4.832 1.214 1.00 98.19 166 ALA A N 1
ATOM 1349 C CA . ALA A 1 166 ? -0.932 -6.208 0.826 1.00 98.19 166 ALA A CA 1
ATOM 1350 C C . ALA A 1 166 ? 0.353 -6.721 1.496 1.00 98.19 166 ALA A C 1
ATOM 1352 O O . ALA A 1 166 ? 0.364 -7.829 2.040 1.00 98.19 166 ALA A O 1
ATOM 1353 N N . ASP A 1 167 ? 1.397 -5.891 1.550 1.00 96.25 167 ASP A N 1
ATOM 1354 C CA . ASP A 1 167 ? 2.669 -6.208 2.205 1.00 96.25 167 ASP A CA 1
ATOM 1355 C C . ASP A 1 167 ? 2.485 -6.479 3.707 1.00 96.25 167 ASP A C 1
ATOM 1357 O O . ASP A 1 167 ? 3.038 -7.440 4.253 1.00 96.25 167 ASP A O 1
ATOM 1361 N N . MET A 1 168 ? 1.650 -5.673 4.376 1.00 97.00 168 MET A N 1
ATOM 1362 C CA . MET A 1 168 ? 1.255 -5.880 5.770 1.00 97.00 168 MET A CA 1
ATOM 1363 C C . MET A 1 168 ? 0.454 -7.173 5.938 1.00 97.00 168 MET A C 1
ATOM 1365 O O . MET A 1 168 ? 0.746 -7.975 6.827 1.00 97.00 168 MET A O 1
ATOM 1369 N N . ALA A 1 169 ? -0.529 -7.418 5.072 1.00 97.88 169 ALA A N 1
ATOM 1370 C CA . ALA A 1 169 ? -1.352 -8.622 5.115 1.00 97.88 169 ALA A CA 1
ATOM 1371 C C . ALA A 1 169 ? -0.521 -9.913 4.954 1.00 97.88 169 ALA A C 1
ATOM 1373 O O . ALA A 1 169 ? -0.863 -10.940 5.552 1.00 97.88 169 ALA A O 1
ATOM 1374 N N . GLY A 1 170 ? 0.600 -9.848 4.230 1.00 96.88 170 GLY A N 1
ATOM 1375 C CA . GLY A 1 170 ? 1.545 -10.949 4.041 1.00 96.88 170 GLY A CA 1
ATOM 1376 C C . GLY A 1 170 ? 2.541 -11.189 5.183 1.00 96.88 170 GLY A C 1
ATOM 1377 O O . GLY A 1 170 ? 3.192 -12.235 5.189 1.00 96.88 170 GLY A O 1
ATOM 1378 N N . ILE A 1 171 ? 2.671 -10.290 6.173 1.00 95.62 171 ILE A N 1
ATOM 1379 C CA . ILE A 1 171 ? 3.722 -10.336 7.219 1.00 95.62 171 ILE A CA 1
ATOM 1380 C C . ILE A 1 171 ? 3.842 -11.712 7.901 1.00 95.62 171 ILE A C 1
ATOM 1382 O O . ILE A 1 171 ? 4.949 -12.179 8.173 1.00 95.62 171 ILE A O 1
ATOM 1386 N N . MET A 1 172 ? 2.716 -12.378 8.170 1.00 96.25 172 MET A N 1
ATOM 1387 C CA . MET A 1 172 ? 2.672 -13.672 8.865 1.00 96.25 172 MET A CA 1
ATOM 1388 C C . MET A 1 172 ? 2.692 -14.889 7.920 1.00 96.25 172 MET A C 1
ATOM 1390 O O . MET A 1 172 ? 2.515 -16.015 8.384 1.00 96.25 172 MET A O 1
ATOM 1394 N N . GLY A 1 173 ? 2.983 -14.701 6.628 1.00 95.19 173 GLY A N 1
ATOM 1395 C CA . GLY A 1 173 ? 2.999 -15.764 5.615 1.00 95.19 173 GLY A CA 1
ATOM 1396 C C . GLY A 1 173 ? 3.948 -16.927 5.932 1.00 95.19 173 GLY A C 1
ATOM 1397 O O . GLY A 1 173 ? 3.680 -18.082 5.603 1.00 95.19 173 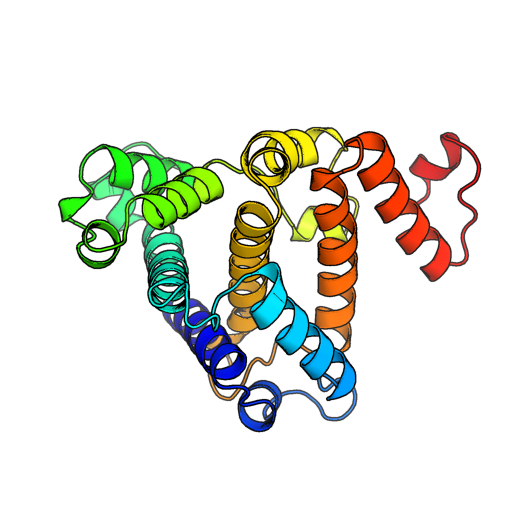GLY A O 1
ATOM 1398 N N . ALA A 1 174 ? 5.050 -16.658 6.644 1.00 93.56 174 ALA A N 1
ATOM 1399 C CA . ALA A 1 174 ? 5.957 -17.705 7.120 1.00 93.56 174 ALA A CA 1
ATOM 1400 C C . ALA A 1 174 ? 5.280 -18.686 8.096 1.00 93.56 174 ALA A C 1
ATOM 1402 O O . ALA A 1 174 ? 5.622 -19.869 8.090 1.00 93.56 174 ALA A O 1
ATOM 1403 N N . LYS A 1 175 ? 4.312 -18.209 8.894 1.00 94.62 175 LYS A N 1
ATOM 1404 C CA . LYS A 1 175 ? 3.537 -19.029 9.836 1.00 94.62 175 LYS A CA 1
ATOM 1405 C C . LYS A 1 175 ? 2.418 -19.785 9.129 1.00 94.62 175 LYS A C 1
ATOM 1407 O O . LYS A 1 175 ? 2.248 -20.973 9.373 1.00 94.62 175 LYS A O 1
ATOM 1412 N N . SER A 1 176 ? 1.672 -19.113 8.254 1.00 95.12 176 SER A N 1
ATOM 1413 C CA . SER A 1 176 ? 0.613 -19.732 7.458 1.00 95.12 176 SER A CA 1
ATOM 1414 C C . SER A 1 176 ? 0.319 -18.916 6.204 1.00 95.12 176 SER A C 1
ATOM 1416 O O . SER A 1 176 ? 0.340 -17.689 6.248 1.00 95.12 176 SER A O 1
ATOM 1418 N N . LEU A 1 177 ? 0.005 -19.613 5.112 1.00 96.38 177 LEU A N 1
ATOM 1419 C CA . LEU A 1 177 ? -0.575 -19.035 3.893 1.00 96.38 177 LEU A CA 1
ATOM 1420 C C . LEU A 1 177 ? -2.102 -19.215 3.841 1.00 96.38 177 LEU A C 1
ATOM 1422 O O . LEU A 1 177 ? -2.734 -18.852 2.854 1.00 96.38 177 LEU A O 1
ATOM 1426 N N . ASP A 1 178 ? -2.690 -19.800 4.884 1.00 96.25 178 ASP A N 1
ATOM 1427 C CA . ASP A 1 178 ? -4.130 -20.000 5.001 1.00 96.25 178 ASP A CA 1
ATOM 1428 C C . ASP A 1 178 ? -4.776 -18.718 5.547 1.00 96.25 178 ASP A C 1
ATOM 1430 O O . ASP A 1 178 ? -4.872 -18.537 6.756 1.00 96.25 178 ASP A O 1
ATOM 1434 N N . GLY A 1 179 ? -5.147 -17.783 4.672 1.00 97.38 179 GLY A N 1
ATOM 1435 C CA . GLY A 1 179 ? -5.642 -16.450 5.046 1.00 97.38 179 GLY A CA 1
ATOM 1436 C C . GLY A 1 179 ? -4.559 -15.465 5.519 1.00 97.38 179 GLY A C 1
ATOM 1437 O O . GLY A 1 179 ? -3.400 -15.819 5.746 1.00 97.38 179 GLY A O 1
ATOM 1438 N N . SER A 1 180 ? -4.936 -14.195 5.698 1.00 97.94 180 SER A N 1
ATOM 1439 C CA . SER A 1 180 ? -4.060 -13.162 6.264 1.00 97.94 180 SER A CA 1
ATOM 1440 C C . SER A 1 180 ? -4.174 -13.146 7.787 1.00 97.94 180 SER A C 1
ATOM 1442 O O . SER A 1 180 ? -5.057 -12.509 8.359 1.00 97.94 180 SER A O 1
ATOM 1444 N N . MET A 1 181 ? -3.253 -13.822 8.477 1.00 97.69 181 MET A N 1
ATOM 1445 C CA . MET A 1 181 ? -3.233 -13.827 9.949 1.00 97.69 181 MET A CA 1
ATOM 1446 C C . MET A 1 181 ? -2.911 -12.454 10.559 1.00 97.69 181 MET A C 1
ATOM 1448 O O . MET A 1 181 ? -3.226 -12.215 11.722 1.00 97.69 181 MET A O 1
ATOM 1452 N N . PHE A 1 182 ? -2.231 -11.579 9.810 1.00 97.38 182 PHE A N 1
ATOM 1453 C CA . PHE A 1 182 ? -1.802 -10.273 10.310 1.00 97.38 182 PHE A CA 1
ATOM 1454 C C . PHE A 1 182 ? -2.915 -9.226 10.223 1.00 97.38 182 PHE A C 1
ATOM 1456 O O . PHE A 1 182 ? -3.098 -8.464 11.166 1.00 97.38 182 PHE A O 1
ATOM 1463 N N . MET A 1 183 ? -3.670 -9.183 9.120 1.00 98.12 183 MET A N 1
ATOM 1464 C CA . MET A 1 183 ? -4.657 -8.129 8.863 1.00 98.12 183 MET A CA 1
ATOM 1465 C C . MET A 1 183 ? -6.000 -8.399 9.564 1.00 98.12 183 MET A C 1
ATOM 1467 O O . MET A 1 183 ? -7.043 -8.562 8.931 1.00 98.12 183 MET A O 1
ATOM 1471 N N . THR A 1 184 ? -5.950 -8.489 10.891 1.00 98.50 184 THR A N 1
ATOM 1472 C CA . THR A 1 184 ? -7.101 -8.618 11.795 1.00 98.50 184 THR A CA 1
ATOM 1473 C C . THR A 1 184 ? -7.937 -7.337 11.843 1.00 98.50 184 THR A C 1
ATOM 1475 O O . THR A 1 184 ? -7.536 -6.308 11.303 1.00 98.50 184 THR A O 1
ATOM 1478 N N . GLU A 1 185 ? -9.073 -7.359 12.540 1.00 98.50 185 GLU A N 1
ATOM 1479 C CA . GLU A 1 185 ? -9.923 -6.176 12.748 1.00 98.50 185 GLU A CA 1
ATOM 1480 C C . GLU A 1 185 ? -9.135 -5.010 13.363 1.00 98.50 185 GLU A C 1
ATOM 1482 O O . GLU A 1 185 ? -9.165 -3.887 12.862 1.00 98.50 185 GLU A O 1
ATOM 1487 N N . THR A 1 186 ? -8.362 -5.288 14.416 1.00 97.19 186 THR A N 1
ATOM 1488 C CA . THR A 1 186 ? -7.501 -4.284 15.060 1.00 97.19 186 THR A CA 1
ATOM 1489 C C . THR A 1 186 ? -6.484 -3.699 14.077 1.00 97.19 186 THR A C 1
ATOM 1491 O O . THR A 1 186 ? -6.329 -2.479 13.991 1.00 97.19 186 THR A O 1
ATOM 1494 N N . MET A 1 187 ? -5.800 -4.558 13.314 1.00 97.44 187 MET A N 1
ATOM 1495 C CA . MET A 1 187 ? -4.757 -4.118 12.385 1.00 97.44 187 MET A CA 1
ATOM 1496 C C . MET A 1 187 ? -5.333 -3.353 11.199 1.00 97.44 187 MET A C 1
ATOM 1498 O O . MET A 1 187 ? -4.764 -2.337 10.799 1.00 97.44 187 MET A O 1
ATOM 1502 N N . PHE A 1 188 ? -6.488 -3.777 10.689 1.00 98.12 188 PHE A N 1
ATOM 1503 C CA . PHE A 1 188 ? -7.191 -3.068 9.634 1.00 98.12 188 PHE A CA 1
ATOM 1504 C C . PHE A 1 188 ? -7.669 -1.698 10.100 1.00 98.12 188 PHE A C 1
ATOM 1506 O O . PHE A 1 188 ? -7.471 -0.724 9.386 1.00 98.12 188 PHE A O 1
ATOM 1513 N N . ASN A 1 189 ? -8.243 -1.582 11.300 1.00 96.56 189 ASN A N 1
ATOM 1514 C CA . ASN A 1 189 ? -8.643 -0.281 11.835 1.00 96.56 189 ASN A CA 1
ATOM 1515 C C . ASN A 1 189 ? -7.439 0.655 12.007 1.00 96.56 189 ASN A C 1
ATOM 1517 O O . ASN A 1 189 ? -7.553 1.845 11.719 1.00 96.56 189 ASN A O 1
ATOM 1521 N N . ASN A 1 190 ? -6.273 0.137 12.406 1.00 94.56 190 ASN A N 1
ATOM 1522 C CA . ASN A 1 190 ? -5.048 0.934 12.462 1.00 94.56 190 ASN A CA 1
ATOM 1523 C C . ASN A 1 190 ? -4.592 1.387 11.061 1.00 94.56 190 ASN A C 1
ATOM 1525 O O . ASN A 1 190 ? -4.363 2.573 10.837 1.00 94.56 190 ASN A O 1
ATOM 1529 N N . PHE A 1 191 ? -4.554 0.469 10.089 1.00 96.50 191 PHE A N 1
ATOM 1530 C CA . PHE A 1 191 ? -4.262 0.795 8.690 1.00 96.50 191 PHE A CA 1
ATOM 1531 C C . PHE A 1 191 ? -5.246 1.832 8.125 1.00 96.50 191 PHE A C 1
ATOM 1533 O O . PHE A 1 191 ? -4.829 2.816 7.520 1.00 96.50 191 PHE A O 1
ATOM 1540 N N . LYS A 1 192 ? -6.549 1.653 8.369 1.00 95.56 192 LYS A N 1
ATOM 1541 C CA . LYS A 1 192 ? -7.633 2.523 7.899 1.00 95.56 192 LYS A CA 1
ATOM 1542 C C . LYS A 1 192 ? -7.451 3.958 8.379 1.00 95.56 192 LYS A C 1
ATOM 1544 O O . LYS A 1 192 ? -7.661 4.864 7.583 1.00 95.56 192 LYS A O 1
ATOM 1549 N N . LYS A 1 193 ? -7.012 4.179 9.625 1.00 92.88 193 LYS A N 1
ATOM 1550 C CA . LYS A 1 193 ? -6.679 5.528 10.121 1.00 92.88 193 LYS A CA 1
ATOM 1551 C C . LYS A 1 193 ? -5.615 6.164 9.240 1.00 92.88 193 LYS A C 1
ATOM 1553 O O . LYS A 1 193 ? -5.869 7.208 8.647 1.00 92.88 193 LYS A O 1
ATOM 1558 N N . GLY A 1 194 ? -4.479 5.483 9.075 1.00 93.38 194 GLY A N 1
ATOM 1559 C CA . GLY A 1 194 ? -3.386 5.991 8.255 1.00 93.38 194 GLY A CA 1
ATOM 1560 C C . GLY A 1 194 ? -3.793 6.230 6.799 1.00 93.38 194 GLY A C 1
ATOM 1561 O O . GLY A 1 194 ? -3.484 7.280 6.246 1.00 93.38 194 GLY A O 1
ATOM 1562 N N . LEU A 1 195 ? -4.559 5.307 6.211 1.00 94.19 195 LEU A N 1
ATOM 1563 C CA . LEU A 1 195 ? -5.138 5.445 4.875 1.00 94.19 195 LEU A CA 1
ATOM 1564 C C . LEU A 1 195 ? -6.001 6.708 4.769 1.00 94.19 195 LEU A C 1
ATOM 1566 O O . LEU A 1 195 ? -5.734 7.554 3.921 1.00 94.19 195 LEU A O 1
ATOM 1570 N N . THR A 1 196 ? -7.009 6.847 5.636 1.00 92.25 196 THR A N 1
ATOM 1571 C CA . THR A 1 196 ? -7.943 7.981 5.581 1.00 92.25 196 THR A CA 1
ATOM 1572 C C . THR A 1 196 ? -7.233 9.311 5.764 1.00 92.25 196 THR A C 1
ATOM 1574 O O . THR A 1 196 ? -7.591 10.277 5.102 1.00 92.25 196 THR A O 1
ATOM 1577 N N . THR A 1 197 ? -6.198 9.363 6.609 1.00 91.56 197 THR A N 1
ATOM 1578 C CA . THR A 1 197 ? -5.427 10.587 6.787 1.00 91.56 197 THR A CA 1
ATOM 1579 C C . THR A 1 197 ? -4.560 10.893 5.573 1.00 91.56 197 THR A C 1
ATOM 1581 O O . THR A 1 197 ? -4.602 12.009 5.074 1.00 91.56 197 THR A O 1
ATOM 1584 N N . LEU A 1 198 ? -3.805 9.923 5.051 1.00 92.25 198 LEU A N 1
ATOM 1585 C CA . LEU A 1 198 ? -2.931 10.168 3.901 1.00 92.25 198 LEU A CA 1
ATOM 1586 C C . LEU A 1 198 ? -3.725 10.531 2.644 1.00 92.25 198 LEU A C 1
ATOM 1588 O O . LEU A 1 198 ? -3.252 11.348 1.862 1.00 92.25 198 LEU A O 1
ATOM 1592 N N . GLN A 1 199 ? -4.943 10.007 2.476 1.00 90.38 199 GLN A N 1
ATOM 1593 C CA . GLN A 1 199 ? -5.835 10.404 1.383 1.00 90.38 199 GLN A CA 1
ATOM 1594 C C . GLN A 1 199 ? -6.186 11.897 1.392 1.00 90.38 199 GLN A C 1
ATOM 1596 O O . GLN A 1 199 ? -6.465 12.440 0.332 1.00 90.38 199 GLN A O 1
ATOM 1601 N N . LEU A 1 200 ? -6.107 12.590 2.534 1.00 88.69 200 LEU A N 1
ATOM 1602 C CA . LEU A 1 200 ? -6.315 14.039 2.580 1.00 88.69 200 LEU A CA 1
ATOM 1603 C C . LEU A 1 200 ? -5.209 14.813 1.849 1.00 88.69 200 LEU A C 1
ATOM 1605 O O . LEU A 1 200 ? -5.446 15.936 1.417 1.00 88.69 200 LEU A O 1
ATOM 1609 N N . LEU A 1 201 ? -4.021 14.231 1.634 1.00 88.00 201 LEU A N 1
ATOM 1610 C CA . L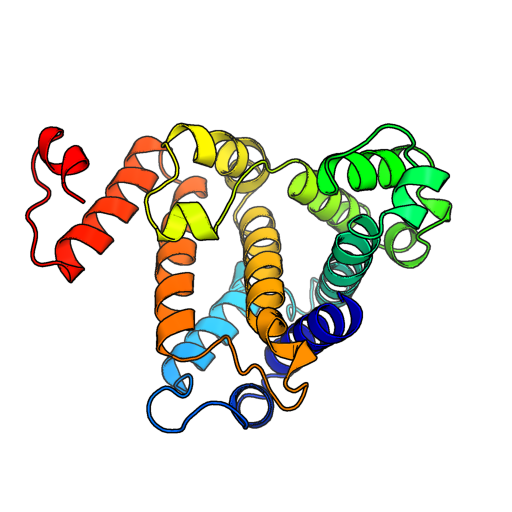EU A 1 201 ? -2.888 14.921 0.996 1.00 88.00 201 LEU A CA 1
ATOM 1611 C C . LEU A 1 201 ? -3.153 15.369 -0.441 1.00 88.00 201 LEU A C 1
ATOM 1613 O O . LEU A 1 201 ? -2.438 16.245 -0.939 1.00 88.00 201 LEU A O 1
ATOM 1617 N N . THR A 1 202 ? -4.137 14.770 -1.110 1.00 84.88 202 THR A N 1
ATOM 1618 C CA . THR A 1 202 ? -4.535 15.145 -2.471 1.00 84.88 202 THR A CA 1
ATOM 1619 C C . THR A 1 202 ? -5.288 16.480 -2.489 1.00 84.88 202 THR A C 1
ATOM 1621 O O . THR A 1 202 ? -5.339 17.141 -3.527 1.00 84.88 202 THR A O 1
ATOM 1624 N N . HIS A 1 203 ? -5.798 16.936 -1.337 1.00 86.31 203 HIS A N 1
ATOM 1625 C CA . HIS A 1 203 ? -6.612 18.150 -1.213 1.00 86.31 203 HIS A CA 1
ATOM 1626 C C . HIS A 1 203 ? -6.133 19.130 -0.126 1.00 86.31 203 HIS A C 1
ATOM 1628 O O . HIS A 1 203 ? -6.366 20.331 -0.241 1.00 86.31 203 HIS A O 1
ATOM 1634 N N . GLU A 1 204 ? -5.426 18.659 0.900 1.00 87.44 204 GLU A N 1
ATOM 1635 C CA . GLU A 1 204 ? -5.011 19.435 2.075 1.00 87.44 204 GLU A CA 1
ATOM 1636 C C . GLU A 1 204 ? -3.497 19.651 2.142 1.00 87.44 204 GLU A C 1
ATOM 1638 O O . GLU A 1 204 ? -2.719 18.997 1.444 1.00 87.44 204 GLU A O 1
ATOM 1643 N N . THR A 1 205 ? -3.032 20.578 2.987 1.00 86.62 205 THR A N 1
ATOM 1644 C CA . THR A 1 205 ? -1.592 20.770 3.220 1.00 86.62 205 THR A CA 1
ATOM 1645 C C . THR A 1 205 ? -1.001 19.638 4.066 1.00 86.62 205 THR A C 1
ATOM 1647 O O . THR A 1 205 ? -1.702 18.964 4.811 1.00 86.62 205 THR A O 1
ATOM 1650 N N . MET A 1 206 ? 0.322 19.445 3.993 1.00 86.94 206 MET A N 1
ATOM 1651 C CA . MET A 1 206 ? 1.006 18.403 4.778 1.00 86.94 206 MET A CA 1
ATOM 1652 C C . MET A 1 206 ? 0.788 18.571 6.287 1.00 86.94 206 MET A C 1
ATOM 1654 O O . MET A 1 206 ? 0.645 17.580 6.998 1.00 86.94 206 MET A O 1
ATOM 1658 N N . ASN A 1 207 ? 0.765 19.819 6.765 1.00 85.81 207 ASN A N 1
ATOM 1659 C CA . ASN A 1 207 ? 0.570 20.122 8.179 1.00 85.81 207 ASN A CA 1
ATOM 1660 C C . ASN A 1 207 ? -0.865 19.816 8.613 1.00 85.81 207 ASN A C 1
ATOM 1662 O O . ASN A 1 207 ? -1.044 19.179 9.644 1.00 85.81 207 ASN A O 1
ATOM 1666 N N . ASP A 1 208 ? -1.862 20.198 7.812 1.00 87.31 208 ASP A N 1
ATOM 1667 C CA . ASP A 1 208 ? -3.275 19.944 8.129 1.00 87.31 208 ASP A CA 1
ATOM 1668 C C . ASP A 1 208 ? -3.584 18.443 8.133 1.00 87.31 208 ASP A C 1
ATOM 1670 O O . ASP A 1 208 ? -4.246 17.932 9.039 1.00 87.31 208 ASP A O 1
ATOM 1674 N N . THR A 1 209 ? -3.020 17.711 7.169 1.00 88.12 209 THR A N 1
ATOM 1675 C CA . THR A 1 209 ? -3.112 16.252 7.115 1.00 88.12 209 THR A CA 1
ATOM 1676 C C . THR A 1 209 ? -2.456 15.611 8.343 1.00 88.12 209 THR A C 1
ATOM 1678 O O . THR A 1 209 ? -3.059 14.745 8.979 1.00 88.12 209 THR A O 1
ATOM 1681 N N . TYR A 1 210 ? -1.254 16.047 8.736 1.00 87.44 210 TYR A N 1
ATOM 1682 C CA . TYR A 1 210 ? -0.591 15.503 9.926 1.00 87.44 210 TYR A CA 1
ATOM 1683 C C . TYR A 1 210 ? -1.339 15.842 11.222 1.00 87.44 210 TYR A C 1
ATOM 1685 O O . TYR A 1 210 ? -1.527 14.979 12.076 1.00 87.44 210 TYR A O 1
ATOM 1693 N N . ASP A 1 211 ? -1.848 17.066 11.355 1.00 87.94 211 ASP A N 1
ATOM 1694 C CA . ASP A 1 211 ? -2.668 17.458 12.500 1.00 87.94 211 ASP A CA 1
ATOM 1695 C C . ASP A 1 211 ? -3.963 16.645 12.574 1.00 87.94 211 ASP A C 1
ATOM 1697 O O . ASP A 1 211 ? -4.401 16.282 13.664 1.00 87.94 211 ASP A O 1
ATOM 1701 N N . SER A 1 212 ? -4.572 16.314 11.433 1.00 88.88 212 SER A N 1
ATOM 1702 C CA . SER A 1 212 ? -5.740 15.429 11.382 1.00 88.88 212 SER A CA 1
ATOM 1703 C C . SER A 1 212 ? -5.417 14.025 11.899 1.00 88.88 212 SER A C 1
ATOM 1705 O O . SER A 1 212 ? -6.226 13.438 12.621 1.00 88.88 212 SER A O 1
ATOM 1707 N N . PHE A 1 213 ? -4.216 13.509 11.615 1.00 90.19 213 PHE A N 1
ATOM 1708 C CA . PHE A 1 213 ? -3.745 12.238 12.171 1.00 90.19 213 PHE A CA 1
ATOM 1709 C C . PHE A 1 213 ? -3.583 12.311 13.695 1.00 90.19 213 PHE A C 1
ATOM 1711 O O . PHE A 1 213 ? -4.102 11.456 14.418 1.00 90.19 213 PHE A O 1
ATOM 1718 N N . LEU A 1 214 ? -2.921 13.357 14.198 1.00 88.62 214 LEU A N 1
ATOM 1719 C CA . LEU A 1 214 ? -2.721 13.547 15.637 1.00 88.62 214 LEU A CA 1
ATOM 1720 C C . LEU A 1 214 ? -4.051 13.737 16.381 1.00 88.62 214 LEU A C 1
ATOM 1722 O O . LEU A 1 214 ? -4.246 13.144 17.438 1.00 88.62 214 LEU A O 1
ATOM 1726 N N . LYS A 1 215 ? -5.012 14.472 15.805 1.00 88.81 215 LYS A N 1
ATOM 1727 C CA . LYS A 1 215 ? -6.369 14.623 16.364 1.00 88.81 215 LYS A CA 1
ATOM 1728 C C . LYS A 1 215 ? -7.087 13.285 16.522 1.00 88.81 215 LYS A C 1
ATOM 1730 O O . LYS A 1 215 ? -7.742 13.061 17.541 1.00 88.81 215 LYS A O 1
ATOM 1735 N N . LEU A 1 216 ? -6.978 12.398 15.529 1.00 87.06 216 LEU A N 1
ATOM 1736 C CA . LEU A 1 216 ? -7.567 11.057 15.600 1.00 87.06 216 LEU A CA 1
ATOM 1737 C C . LEU A 1 216 ? -6.952 10.248 16.747 1.00 87.06 216 LEU A C 1
ATOM 1739 O O . LEU A 1 216 ? -7.691 9.663 17.536 1.00 87.06 216 LEU A O 1
ATOM 1743 N N . ARG A 1 217 ? -5.622 10.274 16.888 1.00 88.12 217 ARG A N 1
ATOM 1744 C CA . ARG A 1 217 ? -4.916 9.596 17.988 1.00 88.12 217 ARG A CA 1
ATOM 1745 C C . ARG A 1 217 ? -5.273 10.169 19.358 1.00 88.12 217 ARG A C 1
ATOM 1747 O O . ARG A 1 217 ? -5.569 9.403 20.271 1.00 88.12 217 ARG A O 1
ATOM 1754 N N . ALA A 1 218 ? -5.303 11.495 19.489 1.00 87.81 218 ALA A N 1
ATOM 1755 C CA . ALA A 1 218 ? -5.670 12.184 20.725 1.00 87.81 218 ALA A CA 1
ATOM 1756 C C . ALA A 1 218 ? -7.042 11.743 21.230 1.00 87.81 218 ALA A C 1
ATOM 1758 O O . ALA A 1 218 ? -7.192 11.344 22.383 1.00 87.81 218 ALA A O 1
ATOM 1759 N N . LYS A 1 219 ? -8.029 11.724 20.328 1.00 87.88 219 LYS A N 1
ATOM 1760 C CA . LYS A 1 219 ? -9.394 11.300 20.640 1.00 87.88 219 LYS A CA 1
ATOM 1761 C C . LYS A 1 219 ? -9.452 9.870 21.184 1.00 87.88 219 LYS A C 1
ATOM 1763 O O . LYS A 1 219 ? -10.225 9.605 22.098 1.00 87.88 219 LYS A O 1
ATOM 1768 N N . GLU A 1 220 ? -8.651 8.958 20.643 1.00 85.06 220 GLU A N 1
ATOM 1769 C CA . GLU A 1 220 ? -8.612 7.557 21.085 1.00 85.06 220 GLU A CA 1
ATOM 1770 C C . GLU A 1 220 ? -7.947 7.374 22.445 1.00 85.06 220 GLU A C 1
ATOM 1772 O O . GLU A 1 220 ? -8.332 6.488 23.203 1.00 85.06 220 GLU A O 1
ATOM 1777 N N . GLN A 1 221 ? -6.980 8.230 22.765 1.00 85.25 221 GLN A N 1
ATOM 1778 C CA . GLN A 1 221 ? -6.316 8.248 24.065 1.00 85.25 221 GLN A CA 1
ATOM 1779 C C . GLN A 1 221 ? -7.089 9.069 25.113 1.00 85.25 221 GLN A C 1
ATOM 1781 O O . GLN A 1 221 ? -6.679 9.134 26.268 1.00 85.25 221 GLN A O 1
ATOM 1786 N N . GLY A 1 222 ? -8.205 9.704 24.730 1.00 85.62 222 GLY A N 1
ATOM 1787 C CA . GLY A 1 222 ? -8.956 10.608 25.604 1.00 85.62 222 GLY A CA 1
ATOM 1788 C C . GLY A 1 222 ? -8.214 11.912 25.920 1.00 85.62 222 GLY A C 1
ATOM 1789 O O . GLY A 1 222 ? -8.497 12.544 26.935 1.00 85.62 222 GLY A O 1
ATOM 1790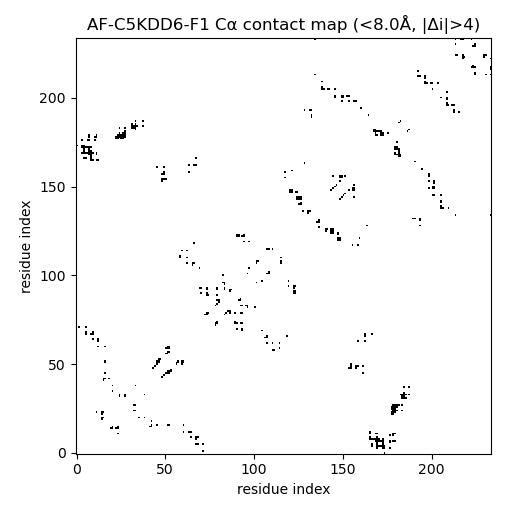 N N . LEU A 1 223 ? -7.264 12.308 25.070 1.00 86.62 223 LEU A N 1
ATOM 1791 C CA . LEU A 1 223 ? -6.445 13.507 25.222 1.00 86.62 223 LEU A CA 1
ATOM 1792 C C . LEU A 1 223 ? -7.039 14.692 24.450 1.00 86.62 223 LEU A C 1
ATOM 1794 O O . LEU A 1 223 ? -7.690 14.534 23.413 1.00 86.62 223 LEU A O 1
ATOM 1798 N N . ALA A 1 224 ? -6.796 15.900 24.956 1.00 83.50 224 ALA A N 1
ATOM 1799 C CA . ALA A 1 224 ? -7.143 17.134 24.261 1.00 83.50 224 ALA A CA 1
ATOM 1800 C C . ALA A 1 224 ? -6.135 17.439 23.139 1.00 83.50 224 ALA A C 1
ATOM 1802 O O . ALA A 1 224 ? -4.945 17.174 23.275 1.00 83.50 224 ALA A O 1
ATOM 1803 N N . PHE A 1 225 ? -6.623 18.023 22.041 1.00 84.25 225 PHE A N 1
ATOM 1804 C CA . PHE A 1 225 ? -5.797 18.522 20.938 1.00 84.25 225 PHE A CA 1
ATOM 1805 C C . PHE A 1 225 ? -6.354 19.862 20.442 1.00 84.25 225 PHE A C 1
ATOM 1807 O O . PHE A 1 225 ? -7.139 19.920 19.493 1.00 84.25 225 PHE A O 1
ATOM 1814 N N . GLN A 1 226 ? -6.020 20.937 21.150 1.00 81.31 226 GLN A N 1
ATOM 1815 C CA . GLN A 1 226 ? -6.511 22.296 20.900 1.00 81.31 226 GLN A CA 1
ATOM 1816 C C . GLN A 1 226 ? -5.382 23.290 20.619 1.00 81.31 226 GLN A C 1
ATOM 1818 O O . GLN A 1 226 ? -5.587 24.253 19.883 1.00 81.31 226 GLN A O 1
ATOM 1823 N N . THR A 1 227 ? -4.196 23.064 21.182 1.00 78.94 227 THR A N 1
ATOM 1824 C CA . THR A 1 227 ? -3.044 23.959 21.062 1.00 78.94 227 THR A CA 1
ATOM 1825 C C . THR A 1 227 ? -1.873 23.276 20.351 1.00 78.94 227 THR A C 1
ATOM 1827 O O . THR A 1 227 ? -1.761 22.051 20.384 1.00 78.94 227 THR A O 1
ATOM 1830 N N . PRO A 1 228 ? -0.945 24.032 19.732 1.00 75.94 228 PRO A N 1
ATOM 1831 C CA . PRO A 1 228 ? 0.267 23.453 19.148 1.00 75.94 228 PRO A CA 1
ATOM 1832 C C . PRO A 1 228 ? 1.125 22.674 20.153 1.00 75.94 228 PRO A C 1
ATOM 1834 O O . PRO A 1 228 ? 1.829 21.749 19.759 1.00 75.94 228 PRO A O 1
ATOM 1837 N N . THR A 1 229 ? 1.062 23.032 21.438 1.00 76.94 229 THR A N 1
ATOM 1838 C CA . THR A 1 229 ? 1.777 22.355 22.528 1.00 76.94 229 THR A CA 1
ATOM 1839 C C . THR A 1 229 ? 1.253 20.940 22.758 1.00 76.94 229 THR A C 1
ATOM 1841 O O . THR A 1 229 ? 2.029 20.053 23.104 1.00 76.94 229 THR A O 1
ATOM 1844 N N . ASP A 1 230 ? -0.034 20.705 22.483 1.00 77.56 230 ASP A N 1
ATOM 1845 C CA . ASP A 1 230 ? -0.660 19.389 22.632 1.00 77.56 230 ASP A CA 1
ATOM 1846 C C . ASP A 1 230 ? -0.058 18.374 21.651 1.00 77.56 230 ASP A C 1
ATOM 1848 O O . ASP A 1 230 ? -0.105 17.179 21.900 1.00 77.56 230 ASP A O 1
ATOM 1852 N N . ARG A 1 231 ? 0.600 18.821 20.571 1.00 73.12 231 ARG A N 1
ATOM 1853 C CA . ARG A 1 231 ? 1.327 17.925 19.656 1.00 73.12 231 ARG A CA 1
ATOM 1854 C C . ARG A 1 231 ? 2.439 17.134 20.342 1.00 73.12 231 ARG A C 1
ATOM 1856 O O . ARG A 1 231 ? 2.756 16.048 19.882 1.00 73.12 231 ARG A O 1
ATOM 1863 N N . ALA A 1 232 ? 3.049 17.673 21.398 1.00 71.69 232 ALA A N 1
ATOM 1864 C CA . ALA A 1 232 ? 4.195 17.047 22.056 1.00 71.69 232 ALA A CA 1
ATOM 1865 C C . ALA A 1 232 ? 3.818 15.863 22.967 1.00 71.69 232 ALA A C 1
ATOM 1867 O O . ALA A 1 232 ? 4.711 15.173 23.453 1.00 71.69 232 ALA A O 1
ATOM 1868 N N . ILE A 1 233 ? 2.523 15.658 23.230 1.00 69.94 233 ILE A N 1
ATOM 1869 C CA . ILE A 1 233 ? 2.010 14.677 24.200 1.00 69.94 233 ILE A CA 1
ATOM 1870 C C . ILE A 1 233 ? 1.139 13.574 23.563 1.00 69.94 233 ILE A C 1
ATOM 1872 O O . ILE A 1 233 ? 0.570 12.772 24.300 1.00 69.94 233 ILE A O 1
ATOM 1876 N N . ILE A 1 234 ? 1.023 13.544 22.226 1.00 65.12 234 ILE A N 1
ATOM 1877 C CA . ILE A 1 234 ? 0.228 12.582 21.422 1.00 65.12 234 ILE A CA 1
ATOM 1878 C C . ILE A 1 234 ? 1.125 11.544 20.747 1.00 65.12 234 ILE A C 1
ATOM 1880 O O . ILE A 1 234 ? 0.704 10.359 20.637 1.00 65.12 234 ILE A O 1
#

Radius of gyration: 18.08 Å; Cα contacts (8 Å, |Δi|>4): 303; chains: 1; bounding box: 45×44×46 Å

InterPro domains:
  IPR049232 Family of unknown function DUF6829 [PF20717] (5-219)

pLDDT: mean 92.64, std 6.71, range [50.72, 98.75]